Protein AF-A0A2N1UHJ5-F1 (afdb_monomer_lite)

Radius of gyration: 26.45 Å; chains: 1; bounding box: 52×46×104 Å

Foldseek 3Di:
DDDDDDDDDDDDDPPDPPPPPPQDQLPLQPPPSALDPSSVVQLVVQAQPFAAPRRQPRVRPRGNYPVSVVVSVVRNVPVCVLLVLQPCVNPVDLDVVSVVLLVQQEQDFPPDPSHDCSSVSVNPRTNYPVSVVSSCCNNVLEPPPVNLVVQLLVCLLVLNLVSNLVQADPVCSVVVSVVCVVCSVCSNVVSQQWADWAWDDDDPFKTWTWIATPVRPDTDIWMWGADPSRYIHTHDD

Secondary structure (DSSP, 8-state):
---PPPP--------------------SS-SSS--SHHHHHHHHHHTT-BSSS-TT-TT-SSB--HHHHHHHHHHHH-TTHHHHTT-SS-SS--SHHHHHHHHHHTT-BTTSTT--GGG-SS-SSB-SHHHHHHHHHHHHT---HHHHHHHHHHHHHHT-HHHHHTTB-TTTHHHHHHHHHHTGGGHHHHHHHEEEEEEEEE-SSEEEEEEEETTS--EEEEEEEE-TTS-EEEEE-

Sequence (237 aa):
MEHKIFPVVFVFLTITAISSAQYDYPDLAGDADIINFADFAVFAENWQKSGTGLAGDFDDSGKVDFNDLAYLSYYWLTAQWECRKIDLDYSGLIDFSDFVIFADCWLSSDGSPNYKTNCDFDDDDIVDIYDLKAFCNCWLKGTRPQGIWEQFKAALAAGDIDRAVSFFAVFVADDYRDIFNEHSDKLQSLAADMGQLTLEYRDRDIAVYELSNAAGNLFFPVVFTMDDESKWKIAVF

Structure (mmCIF, N/CA/C/O backbone):
data_AF-A0A2N1UHJ5-F1
#
_entry.id   AF-A0A2N1UHJ5-F1
#
loop_
_atom_site.group_PDB
_atom_site.id
_atom_site.type_symbol
_atom_site.label_atom_id
_atom_site.label_alt_id
_atom_site.label_comp_id
_atom_site.label_asym_id
_atom_site.label_entity_id
_atom_site.label_seq_id
_atom_site.pdbx_PDB_ins_code
_atom_site.Cartn_x
_atom_site.Cartn_y
_atom_site.Cartn_z
_atom_site.occupancy
_atom_site.B_iso_or_equiv
_atom_site.auth_seq_id
_atom_site.auth_comp_id
_atom_site.auth_asym_id
_atom_site.auth_atom_id
_atom_site.pdbx_PDB_model_num
ATOM 1 N N . MET A 1 1 ? -28.867 9.876 -78.064 1.00 45.12 1 MET A N 1
ATOM 2 C CA . MET A 1 1 ? -28.899 9.680 -76.601 1.00 45.12 1 MET A CA 1
ATOM 3 C C . MET A 1 1 ? -27.450 9.745 -76.144 1.00 45.12 1 MET A C 1
ATOM 5 O O . MET A 1 1 ? -26.703 8.816 -76.414 1.00 45.12 1 MET A O 1
ATOM 9 N N . GLU A 1 2 ? -27.009 10.900 -75.645 1.00 43.56 2 GLU A N 1
ATOM 10 C CA . GLU A 1 2 ? -25.612 11.127 -75.246 1.00 43.56 2 GLU A CA 1
ATOM 11 C C . GLU A 1 2 ? -25.385 10.622 -73.819 1.00 43.56 2 GLU A C 1
ATOM 13 O O . GLU A 1 2 ? -26.074 11.046 -72.891 1.00 43.56 2 GLU A O 1
ATOM 18 N N . HIS A 1 3 ? -24.417 9.723 -73.639 1.00 44.91 3 HIS A N 1
ATOM 19 C CA . HIS A 1 3 ? -24.012 9.231 -72.326 1.00 44.91 3 HIS A CA 1
ATOM 20 C C . HIS A 1 3 ? -22.874 10.096 -71.776 1.00 44.91 3 HIS A C 1
ATOM 22 O O . HIS A 1 3 ? -21.758 10.071 -72.290 1.00 44.91 3 HIS A O 1
ATOM 28 N N . LYS A 1 4 ? -23.159 10.857 -70.714 1.00 56.75 4 LYS A N 1
ATOM 29 C CA . LYS A 1 4 ? -22.139 11.539 -69.907 1.00 56.75 4 LYS A CA 1
ATOM 30 C C . LYS A 1 4 ? -21.546 10.548 -68.907 1.00 56.75 4 LYS A C 1
ATOM 32 O O . LYS A 1 4 ? -22.272 10.014 -68.073 1.00 56.75 4 LYS A O 1
ATOM 37 N N . ILE A 1 5 ? -20.239 10.321 -68.989 1.00 56.38 5 ILE A N 1
ATOM 38 C CA . ILE A 1 5 ? -19.479 9.536 -68.010 1.00 56.38 5 ILE A CA 1
ATOM 39 C C . ILE A 1 5 ? -18.915 10.510 -66.971 1.00 56.38 5 ILE A C 1
ATOM 41 O O . ILE A 1 5 ? -18.227 11.464 -67.329 1.00 56.38 5 ILE A O 1
ATOM 45 N N . PHE A 1 6 ? -19.217 10.274 -65.694 1.00 45.38 6 PHE A N 1
ATOM 46 C CA . PHE A 1 6 ? -18.622 10.993 -64.567 1.00 45.38 6 PHE A CA 1
ATOM 47 C C . PHE A 1 6 ? -17.451 10.178 -63.998 1.00 45.38 6 PHE A C 1
ATOM 49 O O . PHE A 1 6 ? -17.618 8.977 -63.775 1.00 45.38 6 PHE A O 1
ATOM 56 N N . PRO A 1 7 ? -16.279 10.784 -63.747 1.00 50.06 7 PRO A N 1
ATOM 57 C CA . PRO A 1 7 ? -15.171 10.082 -63.120 1.00 50.06 7 PRO A CA 1
ATOM 58 C C . PRO A 1 7 ? -15.454 9.889 -61.625 1.00 50.06 7 PRO A C 1
ATOM 60 O O . PRO A 1 7 ? -15.718 10.846 -60.899 1.00 50.06 7 PRO A O 1
ATOM 63 N N . VAL A 1 8 ? -15.387 8.639 -61.168 1.00 40.81 8 VAL A N 1
ATOM 64 C CA . VAL A 1 8 ? -15.421 8.286 -59.745 1.00 40.81 8 VAL A CA 1
ATOM 65 C C . VAL A 1 8 ? -13.987 8.335 -59.227 1.00 40.81 8 VAL A C 1
ATOM 67 O O . VAL A 1 8 ? -13.144 7.543 -59.645 1.00 40.81 8 VAL A O 1
ATOM 70 N N . VAL A 1 9 ? -13.701 9.290 -58.344 1.00 46.47 9 VAL A N 1
ATOM 71 C CA . VAL A 1 9 ? -12.404 9.416 -57.672 1.00 46.47 9 VAL A CA 1
ATOM 72 C C . VAL A 1 9 ? -12.457 8.597 -56.385 1.00 46.47 9 VAL A C 1
ATOM 74 O O . VAL A 1 9 ? -13.198 8.932 -55.464 1.00 46.47 9 VAL A O 1
ATOM 77 N N . PHE A 1 10 ? -11.684 7.513 -56.328 1.00 39.25 10 PHE A N 1
ATOM 78 C CA . PHE A 1 10 ? -11.487 6.731 -55.109 1.00 39.25 10 PHE A CA 1
ATOM 79 C C . PHE A 1 10 ? -10.407 7.395 -54.250 1.00 39.25 10 PHE A C 1
ATOM 81 O O . PHE A 1 10 ? -9.231 7.396 -54.608 1.00 39.25 10 PHE A O 1
ATOM 88 N N . VAL A 1 11 ? -10.814 7.967 -53.118 1.00 42.34 11 VAL A N 1
ATOM 89 C CA . VAL A 1 11 ? -9.900 8.461 -52.084 1.00 42.34 11 VAL A CA 1
ATOM 90 C C . VAL A 1 11 ? -9.580 7.291 -51.159 1.00 42.34 11 VAL A C 1
ATOM 92 O O . VAL A 1 11 ? -10.436 6.845 -50.398 1.00 42.34 11 VAL A O 1
ATOM 95 N N . PHE A 1 12 ? -8.359 6.766 -51.247 1.00 37.75 12 PHE A N 1
ATOM 96 C CA . PHE A 1 12 ? -7.855 5.783 -50.291 1.00 37.75 12 PHE A CA 1
ATOM 97 C C . PHE A 1 12 ? -7.453 6.511 -49.008 1.00 37.75 12 PHE A C 1
ATOM 99 O O . PHE A 1 12 ? -6.414 7.165 -48.956 1.00 37.75 12 PHE A O 1
ATOM 106 N N . LEU A 1 13 ? -8.299 6.418 -47.982 1.00 33.12 13 LEU A N 1
ATOM 107 C CA . LEU A 1 13 ? -7.949 6.832 -46.629 1.00 33.12 13 LEU A CA 1
ATOM 108 C C . LEU A 1 13 ? -7.093 5.715 -46.018 1.00 33.12 13 LEU A C 1
ATOM 110 O O . LEU A 1 13 ? -7.608 4.660 -45.649 1.00 33.12 13 LEU A O 1
ATOM 114 N N . THR A 1 14 ? -5.778 5.905 -45.957 1.00 44.19 14 THR A N 1
ATOM 115 C CA . THR A 1 14 ? -4.909 5.015 -45.184 1.00 44.19 14 THR A CA 1
ATOM 116 C C . THR A 1 14 ? -5.143 5.309 -43.708 1.00 44.19 14 THR A C 1
ATOM 118 O O . THR A 1 14 ? -4.729 6.354 -43.211 1.00 44.19 14 THR A O 1
ATOM 121 N N . ILE A 1 15 ? -5.845 4.412 -43.017 1.00 37.00 15 ILE A N 1
ATOM 122 C CA . ILE A 1 15 ? -5.919 4.429 -41.556 1.00 37.00 15 ILE A CA 1
ATOM 123 C C . ILE A 1 15 ? -4.555 3.951 -41.064 1.00 37.00 15 ILE A C 1
ATOM 125 O O . ILE A 1 15 ? -4.252 2.760 -41.122 1.00 37.00 15 ILE A O 1
ATOM 129 N N . THR A 1 16 ? -3.704 4.882 -40.643 1.00 48.59 16 THR A N 1
ATOM 130 C CA . THR A 1 16 ? -2.499 4.543 -39.890 1.00 48.59 16 THR A CA 1
ATOM 131 C C . THR A 1 16 ? -2.966 3.974 -38.557 1.00 48.59 16 THR A C 1
ATOM 133 O O . THR A 1 16 ? -3.683 4.646 -37.815 1.00 48.59 16 THR A O 1
ATOM 136 N N . ALA A 1 17 ? -2.617 2.721 -38.275 1.00 43.94 17 ALA A N 1
ATOM 137 C CA . ALA A 1 17 ? -2.793 2.169 -36.944 1.00 43.94 17 ALA A CA 1
ATOM 138 C C . ALA A 1 17 ? -1.973 3.037 -35.982 1.00 43.94 17 ALA A C 1
ATOM 140 O O . ALA A 1 17 ? -0.753 3.114 -36.108 1.00 43.94 17 ALA A O 1
ATOM 141 N N . ILE A 1 18 ? -2.651 3.732 -35.071 1.00 42.75 18 ILE A N 1
ATOM 142 C CA . ILE A 1 18 ? -1.999 4.327 -33.911 1.00 42.75 18 ILE A CA 1
ATOM 143 C C . ILE A 1 18 ? -1.631 3.125 -33.046 1.00 42.75 18 ILE A C 1
ATOM 145 O O . ILE A 1 18 ? -2.517 2.503 -32.457 1.00 42.75 18 ILE A O 1
ATOM 149 N N . SER A 1 19 ? -0.359 2.722 -33.054 1.00 44.31 19 SER A N 1
ATOM 150 C CA . SER A 1 19 ? 0.128 1.805 -32.030 1.00 44.31 19 SER A CA 1
ATOM 151 C C . SER A 1 19 ? -0.075 2.510 -30.699 1.00 44.31 19 SER A C 1
ATOM 153 O O . SER A 1 19 ? 0.357 3.651 -30.541 1.00 44.31 19 SER A O 1
ATOM 155 N N . SER A 1 20 ? -0.766 1.869 -29.760 1.00 40.22 20 SER A N 1
ATOM 156 C CA . SER A 1 20 ? -0.692 2.291 -28.368 1.00 40.22 20 SER A CA 1
ATOM 157 C C . SER A 1 20 ? 0.788 2.321 -28.009 1.00 40.22 20 SER A C 1
ATOM 159 O O . SER A 1 20 ? 1.423 1.267 -28.070 1.00 40.22 20 SER A O 1
ATOM 161 N N . ALA A 1 21 ? 1.337 3.506 -27.732 1.00 40.69 21 ALA A N 1
ATOM 162 C CA . ALA A 1 21 ? 2.665 3.620 -27.157 1.00 40.69 21 ALA A CA 1
ATOM 163 C C . ALA A 1 21 ? 2.640 2.762 -25.894 1.00 40.69 21 ALA A C 1
ATOM 165 O O . ALA A 1 21 ? 1.878 3.016 -24.956 1.00 40.69 21 ALA A O 1
ATOM 166 N N . GLN A 1 22 ? 3.346 1.641 -25.955 1.00 43.97 22 GLN A N 1
ATOM 167 C CA . GLN A 1 22 ? 3.638 0.857 -24.781 1.00 43.97 22 GLN A CA 1
ATOM 168 C C . GLN A 1 22 ? 4.461 1.809 -23.923 1.00 43.97 22 GLN A C 1
ATOM 170 O O . GLN A 1 22 ? 5.491 2.292 -24.379 1.00 43.97 22 GLN A O 1
ATOM 175 N N . TYR A 1 23 ? 3.921 2.212 -22.773 1.00 49.47 23 TYR A N 1
ATOM 176 C CA . TYR A 1 23 ? 4.649 3.055 -21.835 1.00 49.47 23 TYR A CA 1
ATOM 177 C C . TYR A 1 23 ? 5.840 2.236 -21.346 1.00 49.47 23 TYR A C 1
ATOM 179 O O . TYR A 1 23 ? 5.705 1.446 -20.409 1.00 49.47 23 TYR A O 1
ATOM 187 N N . ASP A 1 24 ? 6.956 2.357 -22.057 1.00 65.69 24 ASP A N 1
ATOM 188 C CA . ASP A 1 24 ? 8.185 1.666 -21.727 1.00 65.69 24 ASP A CA 1
ATOM 189 C C . ASP A 1 24 ? 8.678 2.212 -20.388 1.00 65.69 24 ASP A C 1
ATOM 191 O O . ASP A 1 24 ? 8.702 3.416 -20.117 1.00 65.69 24 ASP A O 1
ATOM 195 N N . TYR A 1 25 ? 8.968 1.272 -19.501 1.00 77.06 25 TYR A N 1
ATOM 196 C CA . TYR A 1 25 ? 9.489 1.528 -18.174 1.00 77.06 25 TYR A CA 1
ATOM 197 C C . TYR A 1 25 ? 10.780 2.362 -18.282 1.00 77.06 25 TYR A C 1
ATOM 199 O O . TYR A 1 25 ? 11.602 2.055 -19.146 1.00 77.06 25 TYR A O 1
ATOM 207 N N . PRO A 1 26 ? 10.993 3.416 -17.465 1.00 86.31 26 PRO A N 1
ATOM 208 C CA . PRO A 1 26 ? 12.094 4.356 -17.684 1.00 86.31 26 PRO A CA 1
ATOM 209 C C . PRO A 1 26 ? 13.470 3.836 -17.214 1.00 86.31 26 PRO A C 1
ATOM 211 O O . PRO A 1 26 ? 14.275 4.628 -16.726 1.00 86.31 26 PRO A O 1
ATOM 214 N N . ASP A 1 27 ? 13.729 2.530 -17.353 1.00 89.25 27 ASP A N 1
ATOM 215 C CA . ASP A 1 27 ? 15.044 1.898 -17.178 1.00 89.25 27 ASP A CA 1
ATOM 216 C C . ASP A 1 27 ? 15.886 2.194 -18.426 1.00 89.25 27 ASP A C 1
ATOM 218 O O . ASP A 1 27 ? 15.860 1.492 -19.439 1.00 89.25 27 ASP A O 1
ATOM 222 N N . LEU A 1 28 ? 16.564 3.336 -18.384 1.00 91.62 28 LEU A N 1
ATOM 223 C CA . LEU A 1 28 ? 17.385 3.837 -19.477 1.00 91.62 28 LEU A CA 1
ATOM 224 C C . LEU A 1 28 ? 18.784 3.211 -19.472 1.00 91.62 28 LEU A C 1
ATOM 226 O O . LEU A 1 28 ? 19.462 3.244 -20.504 1.00 91.62 28 LEU A O 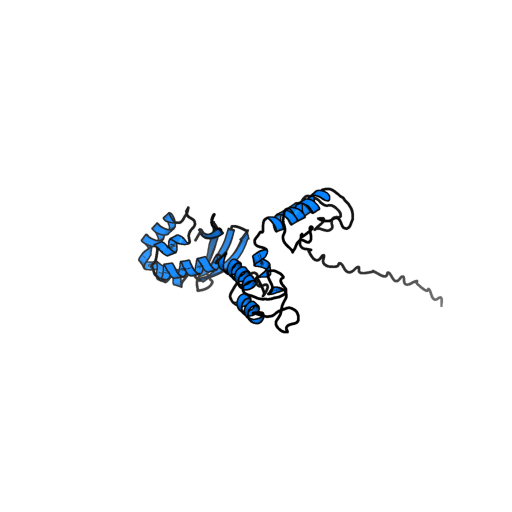1
ATOM 230 N N . ALA A 1 29 ? 19.238 2.695 -18.328 1.00 91.56 29 ALA A N 1
ATOM 231 C CA . ALA A 1 29 ? 20.537 2.048 -18.181 1.00 91.56 29 ALA A CA 1
ATOM 232 C C . ALA A 1 29 ? 20.508 0.559 -18.568 1.00 91.56 29 ALA A C 1
ATOM 234 O O . ALA A 1 29 ? 21.558 0.005 -18.915 1.00 91.56 29 ALA A O 1
ATOM 235 N N . GLY A 1 30 ? 19.326 -0.062 -18.567 1.00 86.00 30 GLY A N 1
ATOM 236 C CA . GLY A 1 30 ? 19.114 -1.482 -18.832 1.00 86.00 30 GLY A CA 1
ATOM 237 C C . GLY A 1 30 ? 19.694 -2.373 -17.736 1.00 86.00 30 GLY A C 1
ATOM 238 O O . GLY A 1 30 ? 20.181 -3.464 -18.043 1.00 86.00 30 GLY A O 1
ATOM 239 N N . ASP A 1 31 ? 19.736 -1.892 -16.490 1.00 76.06 31 ASP A N 1
ATOM 240 C CA . ASP A 1 31 ? 20.442 -2.525 -15.370 1.00 76.06 31 ASP A CA 1
ATOM 241 C C . ASP A 1 31 ? 19.527 -3.289 -14.398 1.00 76.06 31 ASP A C 1
ATOM 243 O O . ASP A 1 31 ? 19.837 -3.392 -13.211 1.00 76.06 31 ASP A O 1
ATOM 247 N N . ALA A 1 32 ? 18.500 -3.940 -14.961 1.00 65.38 32 ALA A N 1
ATOM 248 C CA . ALA A 1 32 ? 17.562 -4.875 -14.320 1.00 65.38 32 ALA A CA 1
ATOM 249 C C . ALA A 1 32 ? 16.253 -4.256 -13.798 1.00 65.38 32 ALA A C 1
ATOM 251 O O . ALA A 1 32 ? 15.794 -4.587 -12.706 1.00 65.38 32 ALA A O 1
ATOM 252 N N . ASP A 1 33 ? 15.611 -3.388 -14.585 1.00 68.56 33 ASP A N 1
ATOM 253 C CA . ASP A 1 33 ? 14.320 -2.773 -14.256 1.00 68.56 33 ASP A CA 1
ATOM 254 C C . ASP A 1 33 ? 14.331 -2.008 -12.915 1.00 68.56 33 ASP A C 1
ATOM 256 O O . ASP A 1 33 ? 13.319 -1.961 -12.204 1.00 68.56 33 ASP A O 1
ATOM 260 N N . ILE A 1 34 ? 15.456 -1.392 -12.540 1.00 74.06 34 ILE A N 1
ATOM 261 C CA . ILE A 1 34 ? 15.558 -0.573 -11.326 1.00 74.06 34 ILE A CA 1
ATOM 262 C C . ILE A 1 34 ? 15.848 0.866 -11.716 1.00 74.06 34 ILE A C 1
ATOM 264 O O . ILE A 1 34 ? 16.962 1.182 -12.108 1.00 74.06 34 ILE A O 1
ATOM 268 N N . ILE A 1 35 ? 14.900 1.771 -11.457 1.00 83.75 35 ILE A N 1
ATOM 269 C CA . ILE A 1 35 ? 15.137 3.203 -11.670 1.00 83.75 35 ILE A CA 1
ATOM 270 C C . ILE A 1 35 ? 16.079 3.753 -10.601 1.00 83.75 35 ILE A C 1
ATOM 272 O O . ILE A 1 35 ? 15.702 3.938 -9.438 1.00 83.75 35 ILE A O 1
ATOM 276 N N . ASN A 1 36 ? 17.308 4.040 -11.003 1.00 84.44 36 ASN A N 1
ATOM 277 C CA . ASN A 1 36 ? 18.388 4.482 -10.145 1.00 84.44 36 ASN A CA 1
ATOM 278 C C . ASN A 1 36 ? 19.233 5.584 -10.810 1.00 84.44 36 ASN A C 1
ATOM 280 O O . ASN A 1 36 ? 18.903 6.143 -11.854 1.00 84.44 36 ASN A O 1
ATOM 284 N N . PHE A 1 37 ? 20.346 5.956 -10.173 1.00 91.69 37 PHE A N 1
ATOM 285 C CA . PHE A 1 37 ? 21.189 7.055 -10.644 1.00 91.69 37 PHE A CA 1
ATOM 286 C C . PHE A 1 37 ? 21.828 6.837 -12.019 1.00 91.69 37 PHE A C 1
ATOM 288 O O . PHE A 1 37 ? 22.118 7.824 -12.698 1.00 91.69 37 PHE A O 1
ATOM 295 N N . ALA A 1 38 ? 22.001 5.591 -12.454 1.00 91.88 38 ALA A N 1
ATOM 296 C CA . ALA A 1 38 ? 22.411 5.266 -13.812 1.00 91.88 38 ALA A CA 1
ATOM 297 C C . ALA A 1 38 ? 21.368 5.741 -14.838 1.00 91.88 38 ALA A C 1
ATOM 299 O O . ALA A 1 38 ? 21.739 6.424 -15.794 1.00 91.88 38 ALA A O 1
ATOM 300 N N . ASP A 1 39 ? 20.074 5.518 -14.596 1.00 93.31 39 ASP A N 1
ATOM 301 C CA . ASP A 1 39 ? 18.999 5.977 -15.488 1.00 93.31 39 ASP A CA 1
ATOM 302 C C . ASP A 1 39 ? 18.945 7.490 -15.585 1.00 93.31 39 ASP A C 1
ATOM 304 O O . ASP A 1 39 ? 18.861 8.052 -16.677 1.00 93.31 39 ASP A O 1
ATOM 308 N N . PHE A 1 40 ? 19.062 8.183 -14.449 1.00 94.88 40 PHE A N 1
ATOM 309 C CA . PHE A 1 40 ? 19.110 9.644 -14.474 1.00 94.88 40 PHE A CA 1
ATOM 310 C C . PHE A 1 40 ? 20.354 10.169 -15.177 1.00 94.88 40 PHE A C 1
ATOM 312 O O . PHE A 1 40 ? 20.278 11.230 -15.789 1.00 94.88 40 PHE A O 1
ATOM 319 N N . ALA A 1 41 ? 21.483 9.461 -15.138 1.00 97.12 41 ALA A N 1
ATOM 320 C CA . ALA A 1 41 ? 22.645 9.853 -15.925 1.00 97.12 41 ALA A CA 1
ATOM 321 C C . ALA A 1 41 ? 22.340 9.777 -17.432 1.00 97.12 41 ALA A C 1
ATOM 323 O O . ALA A 1 41 ? 22.577 10.759 -18.138 1.00 97.12 41 ALA A O 1
ATOM 324 N N . VAL A 1 42 ? 21.731 8.683 -17.911 1.00 96.56 42 VAL A N 1
ATOM 325 C CA . VAL A 1 42 ? 21.313 8.541 -19.322 1.00 96.56 42 VAL A CA 1
ATOM 326 C C . VAL A 1 42 ? 20.256 9.586 -19.702 1.00 96.56 42 VAL A C 1
ATOM 328 O O . VAL A 1 42 ? 20.338 10.212 -20.764 1.00 96.56 42 VAL A O 1
ATOM 331 N N . PHE A 1 43 ? 19.294 9.842 -18.815 1.00 96.94 43 PHE A N 1
ATOM 332 C CA . PHE A 1 43 ? 18.304 10.905 -18.974 1.00 96.94 43 PHE A CA 1
ATOM 333 C C . PHE A 1 43 ? 18.967 12.285 -19.095 1.00 96.94 43 PHE A C 1
ATOM 335 O O . PHE A 1 43 ? 18.699 13.043 -20.028 1.00 96.94 43 PHE A O 1
ATOM 342 N N . ALA A 1 44 ? 19.879 12.612 -18.176 1.00 97.62 44 ALA A N 1
ATOM 343 C CA . ALA A 1 44 ? 20.575 13.894 -18.125 1.00 97.62 44 ALA A CA 1
ATOM 344 C C . ALA A 1 44 ? 21.454 14.124 -19.360 1.00 97.62 44 ALA A C 1
ATOM 346 O O . ALA A 1 44 ? 21.570 15.257 -19.830 1.00 97.62 44 ALA A O 1
ATOM 347 N N . GLU A 1 45 ? 22.027 13.063 -19.931 1.00 97.81 45 GLU A N 1
ATOM 348 C CA . GLU A 1 45 ? 22.738 13.140 -21.206 1.00 97.81 45 GLU A CA 1
ATOM 349 C C . GLU A 1 45 ? 21.826 13.557 -22.362 1.00 97.81 45 GLU A C 1
ATOM 351 O O . GLU A 1 45 ? 22.318 14.142 -23.329 1.00 97.81 45 GLU A O 1
ATOM 356 N N . ASN A 1 46 ? 20.520 13.290 -22.286 1.00 97.62 46 ASN A N 1
ATOM 357 C CA . ASN A 1 46 ? 19.535 13.645 -23.309 1.00 97.62 46 ASN A CA 1
ATOM 358 C C . ASN A 1 46 ? 18.719 14.901 -22.991 1.00 97.62 46 ASN A C 1
ATOM 360 O O . ASN A 1 46 ? 18.006 15.391 -23.867 1.00 97.62 46 ASN A O 1
ATOM 364 N N . TRP A 1 47 ? 18.890 15.478 -21.801 1.00 98.19 47 TRP A N 1
ATOM 365 C CA . TRP A 1 47 ? 18.151 16.646 -21.335 1.00 98.19 47 TRP A CA 1
ATOM 366 C C . TRP A 1 47 ? 18.141 17.804 -22.344 1.00 98.19 47 TRP A C 1
ATOM 368 O O . TRP A 1 47 ? 19.187 18.263 -22.813 1.00 98.19 47 TRP A O 1
ATOM 378 N N . GLN A 1 48 ? 16.940 18.293 -22.664 1.00 97.75 48 GLN A N 1
ATOM 379 C CA . GLN A 1 48 ? 16.661 19.358 -23.638 1.00 97.75 48 GLN A CA 1
ATOM 380 C C . GLN A 1 48 ? 17.140 19.107 -25.073 1.00 97.75 48 GLN A C 1
ATOM 382 O O . GLN A 1 48 ? 17.158 20.037 -25.888 1.00 97.75 48 GLN A O 1
ATOM 387 N N . LYS A 1 49 ? 17.502 17.873 -25.434 1.00 98.25 49 LYS A N 1
ATOM 388 C CA . LYS A 1 49 ? 17.673 17.514 -26.845 1.00 98.25 49 LYS A CA 1
ATOM 389 C C . LYS A 1 49 ? 16.309 17.440 -27.534 1.00 98.25 49 LYS A C 1
ATOM 391 O O . LYS A 1 49 ? 15.266 17.309 -26.900 1.00 98.25 49 LYS A O 1
ATOM 396 N N . SER A 1 50 ? 16.321 17.550 -28.858 1.00 97.88 50 SER A N 1
ATOM 397 C CA . SER A 1 50 ? 15.141 17.340 -29.700 1.00 97.88 50 SER A CA 1
ATOM 398 C C . SER A 1 50 ? 15.497 16.417 -30.859 1.00 97.88 50 SER A C 1
ATOM 400 O O . SER A 1 50 ? 16.600 16.505 -31.402 1.00 97.88 50 SER A O 1
ATOM 402 N N . GLY A 1 51 ? 14.578 15.538 -31.236 1.00 95.44 51 GLY A N 1
ATOM 403 C CA . GLY A 1 51 ? 14.800 14.494 -32.230 1.00 95.44 51 GLY A CA 1
ATOM 404 C C . GLY A 1 51 ? 13.895 13.294 -31.980 1.00 95.44 51 GLY A C 1
ATOM 405 O O . GLY A 1 51 ? 13.143 13.270 -31.021 1.00 95.44 51 GLY A O 1
ATOM 406 N N . THR A 1 52 ? 13.960 12.300 -32.858 1.00 94.50 52 THR A N 1
ATOM 407 C CA . THR A 1 52 ? 13.215 11.044 -32.701 1.00 94.50 52 THR A CA 1
ATOM 408 C C . THR A 1 52 ? 14.071 10.002 -31.989 1.00 94.50 52 THR A C 1
ATOM 410 O O . THR A 1 52 ? 15.249 9.874 -32.332 1.00 94.50 52 THR A O 1
ATOM 413 N N . GLY A 1 53 ? 13.478 9.218 -31.086 1.00 90.38 53 GLY A N 1
ATOM 414 C CA . GLY A 1 53 ? 14.163 8.109 -30.409 1.00 90.38 53 GLY A CA 1
ATOM 415 C C . GLY A 1 53 ? 15.236 8.567 -29.420 1.00 90.38 53 GLY A C 1
ATOM 416 O O . GLY A 1 53 ? 16.293 7.943 -29.327 1.00 90.38 53 GLY A O 1
ATOM 417 N N . LEU A 1 54 ? 15.011 9.695 -28.741 1.00 94.69 54 LEU A N 1
ATOM 418 C CA . LEU A 1 54 ? 15.874 10.132 -27.649 1.00 94.69 54 LEU A CA 1
ATOM 419 C C . LEU A 1 54 ? 15.613 9.253 -26.423 1.00 94.69 54 LEU A C 1
ATOM 421 O O . LEU A 1 54 ? 14.465 9.041 -26.046 1.00 94.69 54 LEU A O 1
ATOM 425 N N . ALA A 1 55 ? 16.675 8.770 -25.778 1.00 93.62 55 ALA A N 1
ATOM 426 C CA . ALA A 1 55 ? 16.529 8.103 -24.490 1.00 93.62 55 ALA A CA 1
ATOM 427 C C . ALA A 1 55 ? 16.005 9.121 -23.465 1.00 93.62 55 ALA A C 1
ATOM 429 O O . ALA A 1 55 ? 16.607 10.181 -23.287 1.00 93.62 55 ALA A O 1
ATOM 430 N N . GLY A 1 56 ? 14.878 8.808 -22.829 1.00 93.88 56 GLY A N 1
ATOM 431 C CA . GLY A 1 56 ? 14.202 9.704 -21.896 1.00 93.88 56 GLY A CA 1
ATOM 432 C C . GLY A 1 56 ? 13.131 10.611 -22.503 1.00 93.88 56 GLY A C 1
ATOM 433 O O . GLY A 1 56 ? 12.678 11.488 -21.789 1.00 93.88 56 GLY A O 1
ATOM 434 N N . ASP A 1 57 ? 12.744 10.447 -23.773 1.00 96.19 57 ASP A N 1
ATOM 435 C CA . ASP A 1 57 ? 11.530 11.059 -24.353 1.00 96.19 57 ASP A CA 1
ATOM 436 C C . ASP A 1 57 ? 10.374 10.064 -24.175 1.00 96.19 57 ASP A C 1
ATOM 438 O O . ASP A 1 57 ? 10.108 9.235 -25.043 1.00 96.19 57 ASP A O 1
ATOM 442 N N . PHE A 1 58 ? 9.784 10.048 -22.980 1.00 92.81 58 PHE A N 1
ATOM 443 C CA . PHE A 1 58 ? 8.808 9.037 -22.558 1.00 92.81 58 PHE A CA 1
ATOM 444 C C . PHE A 1 58 ? 7.396 9.320 -23.077 1.00 92.81 58 PHE A C 1
ATOM 446 O O . PHE A 1 58 ? 6.537 8.437 -23.022 1.00 92.81 58 PHE A O 1
ATOM 453 N N . ASP A 1 59 ? 7.132 10.546 -23.536 1.00 93.00 59 ASP A N 1
ATOM 454 C CA . ASP A 1 59 ? 5.844 10.953 -24.103 1.00 93.00 59 ASP A CA 1
ATOM 455 C C . ASP A 1 59 ? 5.850 11.086 -25.639 1.00 93.00 59 ASP A C 1
ATOM 457 O O . ASP A 1 59 ? 4.850 11.526 -26.220 1.00 93.00 59 ASP A O 1
ATOM 461 N N . ASP A 1 60 ? 6.935 10.648 -26.294 1.00 93.19 60 ASP A N 1
ATOM 462 C CA . ASP A 1 60 ? 7.159 10.703 -27.746 1.00 93.19 60 ASP A CA 1
ATOM 463 C C . ASP A 1 60 ? 6.950 12.117 -28.337 1.00 93.19 60 ASP A C 1
ATOM 465 O O . ASP A 1 60 ? 6.584 12.286 -29.511 1.00 93.19 60 ASP A O 1
ATOM 469 N N . SER A 1 61 ? 7.171 13.175 -27.547 1.00 95.31 61 SER A N 1
ATOM 470 C CA . SER A 1 61 ? 7.003 14.563 -27.999 1.00 95.31 61 SER A CA 1
ATOM 471 C C . SER A 1 61 ? 8.107 15.020 -28.959 1.00 95.31 61 SER A C 1
ATOM 473 O O . SER A 1 61 ? 7.997 16.078 -29.601 1.00 95.31 61 SER A O 1
ATOM 475 N N . GLY A 1 62 ? 9.168 14.224 -29.095 1.00 96.19 62 GLY A N 1
ATOM 476 C CA . GLY A 1 62 ? 10.367 14.536 -29.860 1.00 96.19 62 GLY A CA 1
ATOM 477 C C . GLY A 1 62 ? 11.342 15.421 -29.085 1.00 96.19 62 GLY A C 1
ATOM 478 O O . GLY A 1 62 ? 12.196 16.074 -29.707 1.00 96.19 62 GLY A O 1
ATOM 479 N N . LYS A 1 63 ? 11.183 15.528 -27.761 1.00 97.50 63 LYS A N 1
ATOM 480 C CA . LYS A 1 63 ? 12.000 16.339 -26.853 1.00 97.50 63 LYS A CA 1
ATOM 481 C C . LYS A 1 63 ? 12.094 15.657 -25.499 1.00 97.50 63 LYS A C 1
ATOM 483 O O . LYS A 1 63 ? 11.099 15.172 -25.008 1.00 97.50 63 LYS A O 1
ATOM 488 N N . VAL A 1 64 ? 13.266 15.735 -24.873 1.00 97.19 64 VAL A N 1
ATOM 489 C CA . VAL A 1 64 ? 13.420 15.364 -23.459 1.00 97.19 64 VAL A CA 1
ATOM 490 C C . VAL A 1 64 ? 13.289 16.623 -22.612 1.00 97.19 64 VAL A C 1
ATOM 492 O O . VAL A 1 64 ? 14.195 17.469 -22.608 1.00 97.19 64 VAL A O 1
ATOM 495 N N . ASP A 1 65 ? 12.161 16.785 -21.931 1.00 97.94 65 ASP A N 1
ATOM 496 C CA . ASP A 1 65 ? 11.833 17.972 -21.148 1.00 97.94 65 ASP A CA 1
ATOM 497 C C . ASP A 1 65 ? 11.233 17.666 -19.761 1.00 97.94 65 ASP A C 1
ATOM 499 O O . ASP A 1 65 ? 11.417 16.598 -19.176 1.00 97.94 65 ASP A O 1
ATOM 503 N N . PHE A 1 66 ? 10.611 18.672 -19.145 1.00 97.44 66 PHE A N 1
ATOM 504 C CA . PHE A 1 66 ? 10.086 18.558 -17.788 1.00 97.44 66 PHE A CA 1
ATOM 505 C C . PHE A 1 66 ? 8.993 17.499 -17.634 1.00 97.44 66 PHE A C 1
ATOM 507 O O . PHE A 1 66 ? 8.872 16.959 -16.533 1.00 97.44 66 PHE A O 1
ATOM 514 N N . ASN A 1 67 ? 8.223 17.197 -18.682 1.00 95.00 67 ASN A N 1
ATOM 515 C CA . ASN A 1 67 ? 7.233 16.123 -18.626 1.00 95.00 67 ASN A CA 1
ATOM 516 C C . ASN A 1 67 ? 7.923 14.771 -18.428 1.00 95.00 67 ASN A C 1
ATOM 518 O O . ASN A 1 67 ? 7.524 13.996 -17.557 1.00 95.00 67 ASN A O 1
ATOM 522 N N . ASP A 1 68 ? 9.024 14.541 -19.138 1.00 96.25 68 ASP A N 1
ATOM 523 C CA . ASP A 1 68 ? 9.792 13.308 -19.025 1.00 96.25 68 ASP A CA 1
ATOM 524 C C . ASP A 1 68 ? 10.523 13.190 -17.691 1.00 96.25 68 ASP A C 1
ATOM 526 O O . ASP A 1 68 ? 10.568 12.120 -17.086 1.00 96.25 68 ASP A O 1
ATOM 530 N N . LEU A 1 69 ? 11.056 14.303 -17.174 1.00 96.12 69 LEU A N 1
ATOM 531 C CA . LEU A 1 69 ? 11.673 14.312 -15.847 1.00 96.12 69 LEU A CA 1
ATOM 532 C C . LEU A 1 69 ? 10.640 14.012 -14.761 1.00 96.12 69 LEU A C 1
ATOM 534 O O . LEU A 1 69 ? 10.956 13.311 -13.800 1.00 96.12 69 LEU A O 1
ATOM 538 N N . ALA A 1 70 ? 9.421 14.544 -14.887 1.00 92.12 70 ALA A N 1
ATOM 539 C CA . ALA A 1 70 ? 8.333 14.232 -13.969 1.00 92.12 70 ALA A CA 1
ATOM 540 C C . ALA A 1 70 ? 7.975 12.742 -14.037 1.00 92.12 70 ALA A C 1
ATOM 542 O O . ALA A 1 70 ? 7.788 12.124 -12.989 1.00 92.12 70 ALA A O 1
ATOM 543 N N . TYR A 1 71 ? 7.963 12.161 -15.240 1.00 90.00 71 TYR A N 1
ATOM 544 C CA . TYR A 1 71 ? 7.773 10.728 -15.453 1.00 90.00 71 TYR A CA 1
ATOM 545 C C . TYR A 1 71 ? 8.882 9.913 -14.768 1.00 90.00 71 TYR A C 1
ATOM 547 O O . TYR A 1 71 ? 8.590 9.141 -13.858 1.00 90.00 71 TYR A O 1
ATOM 555 N N . LEU A 1 72 ? 10.159 10.154 -15.085 1.00 91.94 72 LEU A N 1
ATOM 556 C CA . LEU A 1 72 ? 11.300 9.481 -14.445 1.00 91.94 72 LEU A CA 1
ATOM 557 C C . LEU A 1 72 ? 11.267 9.621 -12.918 1.00 91.94 72 LEU A C 1
ATOM 559 O O . LEU A 1 72 ? 11.430 8.643 -12.193 1.00 91.94 72 LEU A O 1
ATOM 563 N N . SER A 1 73 ? 11.025 10.836 -12.420 1.00 90.50 73 SER A N 1
ATOM 564 C CA . SER A 1 73 ? 10.991 11.131 -10.984 1.00 90.50 73 SER A CA 1
ATOM 565 C C . SER A 1 73 ? 9.836 10.428 -10.284 1.00 90.50 73 SER A C 1
ATOM 567 O O . SER A 1 73 ? 9.991 10.009 -9.139 1.00 90.50 73 SER A O 1
ATOM 569 N N . TYR A 1 74 ? 8.683 10.289 -10.946 1.00 82.75 74 TYR A N 1
ATOM 570 C CA . TYR A 1 74 ? 7.578 9.493 -10.429 1.00 82.75 74 TYR A CA 1
ATOM 571 C C . TYR A 1 74 ? 8.058 8.066 -10.176 1.00 82.75 74 TYR A C 1
ATOM 573 O O . TYR A 1 74 ? 8.010 7.629 -9.028 1.00 82.75 74 TYR A O 1
ATOM 581 N N . TYR A 1 75 ? 8.630 7.409 -11.190 1.00 80.94 75 TYR A N 1
ATOM 582 C CA . TYR A 1 75 ? 9.105 6.028 -11.083 1.00 80.94 75 TYR A CA 1
ATOM 583 C C . TYR A 1 75 ? 10.233 5.854 -10.065 1.00 80.94 75 TYR A C 1
ATOM 585 O O . TYR A 1 75 ? 10.131 4.988 -9.195 1.00 80.94 75 TYR A O 1
ATOM 593 N N . TRP A 1 76 ? 11.233 6.735 -10.096 1.00 84.38 76 TRP A N 1
ATOM 594 C CA . TRP A 1 76 ? 12.344 6.771 -9.143 1.00 84.38 76 TRP A CA 1
ATOM 595 C C . TRP A 1 76 ? 11.861 6.882 -7.696 1.00 84.38 76 TRP A C 1
ATOM 597 O O . TRP A 1 76 ? 12.310 6.165 -6.804 1.00 84.38 76 TRP A O 1
ATOM 607 N N . LEU A 1 77 ? 10.951 7.821 -7.426 1.00 73.62 77 LEU A N 1
ATOM 608 C CA . LEU A 1 77 ? 10.487 8.098 -6.067 1.00 73.62 77 LEU A CA 1
ATOM 609 C C . LEU A 1 77 ? 9.417 7.105 -5.602 1.00 73.62 77 LEU A C 1
ATOM 611 O O . LEU A 1 77 ? 9.154 7.007 -4.404 1.00 73.62 77 LEU A O 1
ATOM 615 N N . THR A 1 78 ? 8.794 6.361 -6.515 1.00 63.53 78 THR A N 1
AT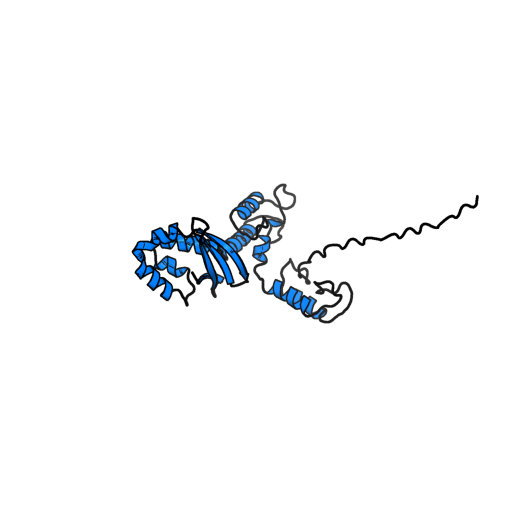OM 616 C CA . THR A 1 78 ? 7.912 5.237 -6.190 1.00 63.53 78 THR A CA 1
ATOM 617 C C . THR A 1 78 ? 8.700 3.944 -6.006 1.00 63.53 78 THR A C 1
ATOM 619 O O . THR A 1 78 ? 8.340 2.931 -6.594 1.00 63.53 78 THR A O 1
ATOM 622 N N . ALA A 1 79 ? 9.712 3.938 -5.128 1.00 52.94 79 ALA A N 1
ATOM 623 C CA . ALA A 1 79 ? 10.520 2.779 -4.695 1.00 52.94 79 ALA A CA 1
ATOM 624 C C . ALA A 1 79 ? 9.724 1.544 -4.174 1.00 52.94 79 ALA A C 1
ATOM 626 O O . ALA A 1 79 ? 10.273 0.637 -3.560 1.00 52.94 79 ALA A O 1
ATOM 627 N N . GLN A 1 80 ? 8.412 1.498 -4.407 1.00 57.09 80 GLN A N 1
ATOM 628 C CA . GLN A 1 80 ? 7.516 0.357 -4.272 1.00 57.09 80 GLN A CA 1
ATOM 629 C C . GLN A 1 80 ? 7.527 -0.584 -5.493 1.00 57.09 80 GLN A C 1
ATOM 631 O O . GLN A 1 80 ? 6.762 -1.546 -5.500 1.00 57.09 80 GLN A O 1
ATOM 636 N N . TRP A 1 81 ? 8.355 -0.342 -6.517 1.00 59.16 81 TRP A N 1
ATOM 637 C CA . TRP A 1 81 ? 8.394 -1.193 -7.715 1.00 59.16 81 TRP A CA 1
ATOM 638 C C . TRP A 1 81 ? 8.785 -2.644 -7.446 1.00 59.16 81 TRP A C 1
ATOM 640 O O . TRP A 1 81 ? 8.177 -3.530 -8.044 1.00 59.16 81 TRP A O 1
ATOM 650 N N . GLU A 1 82 ? 9.677 -2.892 -6.480 1.00 67.12 82 GLU A N 1
ATOM 651 C CA . GLU A 1 82 ? 9.989 -4.254 -6.013 1.00 67.12 82 GLU A CA 1
ATOM 652 C C . GLU A 1 82 ? 8.707 -5.023 -5.661 1.00 67.12 82 GLU A C 1
ATOM 654 O O . GLU A 1 82 ? 8.566 -6.197 -5.972 1.00 67.12 82 GLU A O 1
ATOM 659 N N . CYS A 1 83 ? 7.718 -4.332 -5.089 1.00 76.50 83 CYS A N 1
ATOM 660 C CA . CYS A 1 83 ? 6.451 -4.929 -4.694 1.00 76.50 83 CYS A CA 1
ATOM 661 C C . CYS A 1 83 ? 5.417 -4.981 -5.818 1.00 76.50 83 CYS A C 1
ATOM 663 O O . CYS A 1 83 ? 4.465 -5.746 -5.727 1.00 76.50 83 CYS A O 1
ATOM 665 N N . ARG A 1 84 ? 5.592 -4.215 -6.899 1.00 77.44 84 ARG A N 1
ATOM 666 C CA . ARG A 1 84 ? 4.686 -4.279 -8.050 1.00 77.44 84 ARG A CA 1
ATOM 667 C C . ARG A 1 84 ? 4.870 -5.567 -8.849 1.00 77.44 84 ARG A C 1
ATOM 669 O O . ARG A 1 84 ? 3.873 -6.114 -9.299 1.00 77.44 84 ARG A O 1
ATOM 676 N N . LYS A 1 85 ? 6.107 -6.065 -8.989 1.00 84.69 85 LYS A N 1
ATOM 677 C CA . LYS A 1 85 ? 6.380 -7.372 -9.625 1.00 84.69 85 LYS A CA 1
ATOM 678 C C . LYS A 1 85 ? 5.705 -8.535 -8.868 1.00 84.69 85 LYS A C 1
ATOM 680 O O . LYS A 1 85 ? 5.405 -9.559 -9.463 1.00 84.69 85 LYS A O 1
ATOM 685 N N . ILE A 1 86 ? 5.421 -8.334 -7.579 1.00 90.94 86 ILE A N 1
ATOM 686 C CA . ILE A 1 86 ? 4.859 -9.320 -6.647 1.00 90.94 86 ILE A CA 1
ATOM 687 C C . ILE A 1 86 ? 3.313 -9.381 -6.659 1.00 90.94 86 ILE A C 1
ATOM 689 O O . ILE A 1 86 ? 2.743 -10.335 -6.135 1.00 90.94 86 ILE A O 1
ATOM 693 N N . ASP A 1 87 ? 2.631 -8.404 -7.265 1.00 89.19 87 ASP A N 1
ATOM 694 C CA . ASP A 1 87 ? 1.187 -8.464 -7.561 1.00 89.19 87 ASP A CA 1
ATOM 695 C C . ASP A 1 87 ? 0.973 -9.367 -8.789 1.00 89.19 87 ASP A C 1
ATOM 697 O O . ASP A 1 87 ? 0.963 -8.920 -9.940 1.00 89.19 87 ASP A O 1
ATOM 701 N N . LEU A 1 88 ? 0.924 -10.674 -8.532 1.00 93.31 88 LEU A N 1
ATOM 702 C CA . LEU A 1 88 ? 0.944 -11.739 -9.532 1.00 93.31 88 LEU A CA 1
ATOM 703 C C . LEU A 1 88 ? -0.402 -11.910 -10.237 1.00 93.31 88 LEU A C 1
ATOM 705 O O . LEU A 1 88 ? -0.437 -12.470 -11.338 1.00 93.31 88 LEU A O 1
ATOM 709 N N . ASP A 1 89 ? -1.499 -11.463 -9.620 1.00 91.56 89 ASP A N 1
ATOM 710 C CA . ASP A 1 89 ? -2.833 -11.464 -10.229 1.00 91.56 89 ASP A CA 1
ATOM 711 C C . ASP A 1 89 ? -3.266 -10.103 -10.805 1.00 91.56 89 ASP A C 1
ATOM 713 O O . ASP A 1 89 ? -4.326 -10.013 -11.437 1.00 91.56 89 ASP A O 1
ATOM 717 N N . TYR A 1 90 ? -2.419 -9.078 -10.669 1.00 82.44 90 TYR A N 1
ATOM 718 C CA . TYR A 1 90 ? -2.641 -7.703 -11.125 1.00 82.44 90 TYR A CA 1
ATOM 719 C C . TYR A 1 90 ? -3.888 -7.045 -10.522 1.00 82.44 90 TYR A C 1
ATOM 721 O O . TYR A 1 90 ? -4.490 -6.150 -11.131 1.00 82.44 90 TYR A O 1
ATOM 729 N N . SER A 1 91 ? -4.307 -7.471 -9.332 1.00 76.81 91 SER A N 1
ATOM 730 C CA . SER A 1 91 ? -5.442 -6.882 -8.616 1.00 76.81 91 SER A CA 1
ATOM 731 C C . SER A 1 91 ? -5.128 -5.500 -8.035 1.00 76.81 91 SER A C 1
ATOM 733 O O . SER A 1 91 ? -6.021 -4.811 -7.528 1.00 76.81 91 SER A O 1
ATOM 735 N N . GLY A 1 92 ? -3.863 -5.073 -8.080 1.00 69.00 92 GLY A N 1
ATOM 736 C CA . GLY A 1 92 ? -3.344 -3.964 -7.287 1.00 69.00 92 GLY A CA 1
ATOM 737 C C . GLY A 1 92 ? -3.119 -4.368 -5.830 1.00 69.00 92 GLY A C 1
ATOM 738 O O . GLY A 1 92 ? -2.759 -3.507 -5.003 1.00 69.00 92 GLY A O 1
ATOM 739 N N . LEU A 1 93 ? -3.374 -5.644 -5.493 1.00 73.25 93 LEU A N 1
ATOM 740 C CA . LEU A 1 93 ? -3.225 -6.223 -4.173 1.00 73.25 93 LEU A CA 1
ATOM 741 C C . LEU A 1 93 ? -1.978 -7.129 -4.083 1.00 73.25 93 LEU A C 1
ATOM 743 O O . LEU A 1 93 ? -1.519 -7.633 -5.082 1.00 73.25 93 LEU A O 1
ATOM 747 N N . ILE A 1 94 ? -1.335 -7.212 -2.907 1.00 83.31 94 ILE A N 1
ATOM 748 C CA . ILE A 1 94 ? -0.360 -8.274 -2.621 1.00 83.31 94 ILE A CA 1
ATOM 749 C C . ILE A 1 94 ? -0.955 -8.998 -1.428 1.00 83.31 94 ILE A C 1
ATOM 751 O O . ILE A 1 94 ? -0.917 -8.483 -0.304 1.00 83.31 94 ILE A O 1
ATOM 755 N N . ASP A 1 95 ? -1.636 -10.098 -1.688 1.00 84.00 95 ASP A N 1
ATOM 756 C CA . ASP A 1 95 ? -2.370 -10.853 -0.692 1.00 84.00 95 ASP A CA 1
ATOM 757 C C . ASP A 1 95 ? -2.253 -12.368 -0.906 1.00 84.00 95 ASP A C 1
ATOM 759 O O . ASP A 1 95 ? -1.291 -12.887 -1.474 1.00 84.00 95 ASP A O 1
ATOM 763 N N . PHE A 1 96 ? -3.193 -13.115 -0.330 1.00 90.44 96 PHE A N 1
ATOM 764 C CA . PHE A 1 96 ? -3.161 -14.566 -0.399 1.00 90.44 96 PHE A CA 1
ATOM 765 C C . PHE A 1 96 ? -3.380 -15.091 -1.825 1.00 90.44 96 PHE A C 1
ATOM 767 O O . PHE A 1 96 ? -2.914 -16.183 -2.138 1.00 90.44 96 PHE A O 1
ATOM 774 N N . SER A 1 97 ? -4.058 -14.334 -2.686 1.00 92.69 97 SER A N 1
ATOM 775 C CA . SER A 1 97 ? -4.280 -14.687 -4.091 1.00 92.69 97 SER A CA 1
ATOM 776 C C . SER A 1 97 ? -2.954 -14.725 -4.847 1.00 92.69 97 SER A C 1
ATOM 778 O O . SER A 1 97 ? -2.652 -15.727 -5.498 1.00 92.69 97 SER A O 1
ATOM 780 N N . ASP A 1 98 ? -2.101 -13.719 -4.641 1.00 93.75 98 ASP A N 1
ATOM 781 C CA . ASP A 1 98 ? -0.737 -13.696 -5.173 1.00 93.75 98 ASP A CA 1
ATOM 782 C C . ASP A 1 98 ? 0.085 -14.858 -4.629 1.00 93.75 98 ASP A C 1
ATOM 784 O O . ASP A 1 98 ? 0.764 -15.555 -5.377 1.00 93.75 98 ASP A O 1
ATOM 788 N N . PHE A 1 99 ? -0.040 -15.157 -3.334 1.00 95.75 99 PHE A N 1
ATOM 789 C CA . PHE A 1 99 ? 0.689 -16.275 -2.740 1.00 95.75 99 PHE A CA 1
ATOM 790 C C . PHE A 1 99 ? 0.298 -17.623 -3.345 1.00 95.75 99 PHE A C 1
ATOM 792 O O . PHE A 1 99 ? 1.148 -18.496 -3.493 1.00 95.75 99 PHE A O 1
ATOM 799 N N . VAL A 1 100 ? -0.974 -17.816 -3.704 1.00 97.38 100 VAL A N 1
ATOM 800 C CA . VAL A 1 100 ? -1.420 -19.038 -4.387 1.00 97.38 100 VAL A CA 1
ATOM 801 C C . VAL A 1 100 ? -0.753 -19.166 -5.757 1.00 97.38 100 VAL A C 1
ATOM 803 O O . VAL A 1 100 ? -0.336 -20.267 -6.116 1.00 97.38 100 VAL A O 1
ATOM 806 N N . ILE A 1 101 ? -0.608 -18.064 -6.500 1.00 97.19 101 ILE A N 1
ATOM 807 C CA . ILE A 1 101 ? 0.103 -18.059 -7.787 1.00 97.19 101 ILE A CA 1
ATOM 808 C C . ILE A 1 101 ? 1.595 -18.327 -7.577 1.00 97.19 101 ILE A C 1
ATOM 810 O O . ILE A 1 101 ? 2.158 -19.171 -8.271 1.00 97.19 101 ILE A O 1
ATOM 814 N N . PHE A 1 102 ? 2.214 -17.676 -6.591 1.00 97.38 102 PHE A N 1
ATOM 815 C CA . PHE A 1 102 ? 3.610 -17.904 -6.221 1.00 97.38 102 PHE A CA 1
ATOM 816 C C . PHE A 1 102 ? 3.864 -19.371 -5.836 1.00 97.38 102 PHE A C 1
ATOM 818 O O . PHE A 1 102 ? 4.817 -19.994 -6.295 1.00 97.38 102 PHE A O 1
ATOM 825 N N . ALA A 1 103 ? 2.976 -19.965 -5.035 1.00 97.94 103 ALA A N 1
ATOM 826 C CA . ALA A 1 103 ? 3.086 -21.352 -4.592 1.00 97.94 103 ALA A CA 1
ATOM 827 C C . ALA A 1 103 ? 2.980 -22.365 -5.747 1.00 97.94 103 ALA A C 1
ATOM 829 O O . ALA A 1 103 ? 3.571 -23.440 -5.661 1.00 97.94 103 ALA A O 1
ATOM 830 N N . ASP A 1 104 ? 2.263 -22.031 -6.824 1.00 98.00 104 ASP A N 1
ATOM 831 C CA . ASP A 1 104 ? 2.197 -22.835 -8.054 1.00 98.00 104 ASP A CA 1
ATOM 832 C C . ASP A 1 104 ? 3.547 -22.857 -8.798 1.00 98.00 104 ASP A C 1
ATOM 834 O O . ASP A 1 104 ? 3.899 -23.863 -9.416 1.00 98.00 104 ASP A O 1
ATOM 838 N N . CYS A 1 105 ? 4.327 -21.778 -8.672 1.00 97.81 105 CYS A N 1
ATOM 839 C CA . CYS A 1 105 ? 5.672 -21.628 -9.230 1.00 97.81 105 CYS A CA 1
ATOM 840 C C . CYS A 1 105 ? 6.795 -22.182 -8.332 1.00 97.81 105 CYS A C 1
ATOM 842 O O . CYS A 1 105 ? 7.939 -22.272 -8.772 1.00 97.81 105 CYS A O 1
ATOM 844 N N . TRP A 1 106 ? 6.509 -22.527 -7.075 1.00 98.25 106 TRP A N 1
ATOM 845 C CA . TRP A 1 106 ? 7.527 -22.818 -6.060 1.00 98.25 106 TRP A CA 1
ATOM 846 C C . TRP A 1 106 ? 8.494 -23.947 -6.458 1.00 98.25 106 TRP A C 1
ATOM 848 O O . TRP A 1 106 ? 8.059 -25.052 -6.794 1.00 98.25 106 TRP A O 1
ATOM 858 N N . LEU A 1 107 ? 9.806 -23.696 -6.343 1.00 98.06 107 LEU A N 1
ATOM 859 C CA . LEU A 1 107 ? 10.901 -24.617 -6.699 1.00 98.06 107 LEU A CA 1
ATOM 860 C C . LEU A 1 107 ? 10.910 -25.051 -8.171 1.00 98.06 107 LEU A C 1
ATOM 862 O O . LEU A 1 107 ? 11.390 -26.140 -8.500 1.00 98.06 107 LEU A O 1
ATOM 866 N N . SER A 1 108 ? 10.364 -24.223 -9.058 1.00 98.38 108 SER A N 1
ATOM 867 C CA . SER A 1 108 ? 10.510 -24.394 -10.502 1.00 98.38 108 SER A CA 1
ATOM 868 C C . SER A 1 108 ? 11.716 -23.608 -11.020 1.00 98.38 108 SER A C 1
ATOM 870 O O . SER A 1 108 ? 12.171 -22.671 -10.378 1.00 98.38 108 SER A O 1
ATOM 872 N N . SER A 1 109 ? 12.245 -24.003 -12.174 1.00 98.19 109 SER A N 1
ATOM 873 C CA . SER A 1 109 ? 13.330 -23.298 -12.871 1.00 98.19 109 SER A CA 1
ATOM 874 C C . SER A 1 109 ? 12.978 -23.114 -14.342 1.00 98.19 109 SER A C 1
ATOM 876 O O . SER A 1 109 ? 12.102 -23.842 -14.834 1.00 98.19 109 SER A O 1
ATOM 878 N N . ASP A 1 110 ? 13.692 -22.245 -15.061 1.00 97.75 110 ASP A N 1
ATOM 879 C CA . ASP A 1 110 ? 13.463 -22.025 -16.495 1.00 97.75 110 ASP A CA 1
ATOM 880 C C . ASP A 1 110 ? 13.353 -23.350 -17.282 1.00 97.75 110 ASP A C 1
ATOM 882 O O . ASP A 1 110 ? 14.046 -24.347 -17.033 1.00 97.75 110 ASP A O 1
ATOM 886 N N . GLY A 1 111 ? 12.379 -23.389 -18.191 1.00 96.62 111 GLY A N 1
ATOM 887 C CA . GLY A 1 111 ? 11.972 -24.576 -18.946 1.00 96.62 111 GLY A CA 1
ATOM 888 C C . GLY A 1 111 ? 11.041 -25.554 -18.211 1.00 96.62 111 GLY A C 1
ATOM 889 O O . GLY A 1 111 ? 10.519 -26.479 -18.844 1.00 96.62 111 GLY A O 1
ATOM 890 N N . SER A 1 112 ? 10.786 -25.379 -16.910 1.00 97.38 112 SER A N 1
ATOM 891 C CA . SER A 1 112 ? 9.820 -26.206 -16.169 1.00 97.38 112 SER A CA 1
ATOM 892 C C . SER A 1 112 ? 8.370 -25.824 -16.505 1.00 97.38 112 SER A C 1
ATOM 894 O O . SER A 1 112 ? 8.080 -24.642 -16.664 1.00 97.38 112 SER A O 1
ATOM 896 N N . PRO A 1 113 ? 7.406 -26.773 -16.530 1.00 97.06 113 PRO A N 1
ATOM 897 C CA . PRO A 1 113 ? 6.002 -26.466 -16.846 1.00 97.06 113 PRO A CA 1
ATOM 898 C C . PRO A 1 113 ? 5.336 -25.442 -15.917 1.00 97.06 113 PRO A C 1
ATOM 900 O O . PRO A 1 113 ? 4.374 -24.795 -16.319 1.00 97.06 113 PRO A O 1
ATOM 903 N N . ASN A 1 114 ? 5.836 -25.334 -14.685 1.00 96.19 114 ASN A N 1
ATOM 904 C CA . ASN A 1 114 ? 5.299 -24.456 -13.650 1.00 96.19 114 ASN A CA 1
ATOM 905 C C . ASN A 1 114 ? 6.125 -23.176 -13.458 1.00 96.19 114 ASN A C 1
ATOM 907 O O . ASN A 1 114 ? 5.738 -22.336 -12.651 1.00 96.19 114 ASN A O 1
ATOM 911 N N . TYR A 1 115 ? 7.240 -23.022 -14.181 1.00 97.62 115 TYR A N 1
ATOM 912 C CA . TYR A 1 115 ? 8.026 -21.797 -14.120 1.00 97.62 115 TYR A CA 1
ATOM 913 C C . TYR A 1 115 ? 7.273 -20.667 -14.808 1.00 97.62 115 TYR A C 1
ATOM 915 O O . TYR A 1 115 ? 6.757 -20.817 -15.920 1.00 97.62 115 TYR A O 1
ATOM 923 N N . LYS A 1 116 ? 7.200 -19.532 -14.120 1.00 96.56 116 LYS A N 1
ATOM 924 C CA . LYS A 1 116 ? 6.668 -18.286 -14.652 1.00 96.56 116 LYS A CA 1
ATOM 925 C C . LYS A 1 116 ? 7.671 -17.201 -14.299 1.00 96.56 116 LYS A C 1
ATOM 927 O O . LYS A 1 116 ? 7.978 -17.035 -13.126 1.00 96.56 116 LYS A O 1
ATOM 932 N N . THR A 1 117 ? 8.124 -16.448 -15.295 1.00 94.75 117 THR A N 1
ATOM 933 C CA . THR A 1 117 ? 9.106 -15.367 -15.111 1.00 94.75 117 THR A CA 1
ATOM 934 C C . T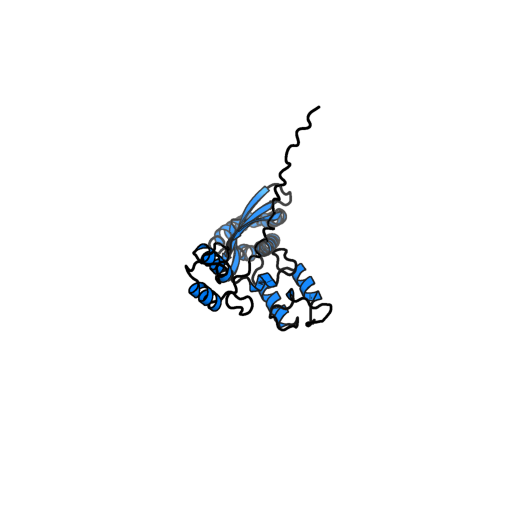HR A 1 117 ? 8.644 -14.325 -14.093 1.00 94.75 117 THR A C 1
ATOM 936 O O . THR A 1 117 ? 9.454 -13.726 -13.416 1.00 94.75 117 THR A O 1
ATOM 939 N N . ASN A 1 118 ? 7.334 -14.123 -13.920 1.00 93.81 118 ASN A N 1
ATOM 940 C CA . ASN A 1 118 ? 6.832 -13.195 -12.908 1.00 93.81 118 ASN A CA 1
ATOM 941 C C . ASN A 1 118 ? 6.890 -13.737 -11.469 1.00 93.81 118 ASN A C 1
ATOM 943 O O . ASN A 1 118 ? 6.616 -12.970 -10.562 1.00 93.81 118 ASN A O 1
ATOM 947 N N . CYS A 1 119 ? 7.198 -15.018 -11.251 1.00 96.56 119 CYS A N 1
ATOM 948 C CA . CYS A 1 119 ? 7.406 -15.608 -9.923 1.00 96.56 119 CYS A CA 1
ATOM 949 C C . CYS A 1 119 ? 8.884 -15.600 -9.483 1.00 96.56 119 CYS A C 1
ATOM 951 O O . CYS A 1 119 ? 9.153 -15.913 -8.326 1.00 96.56 119 CYS A O 1
ATOM 953 N N . ASP A 1 120 ? 9.794 -15.299 -10.410 1.00 96.62 120 ASP A N 1
ATOM 954 C CA . ASP A 1 120 ? 11.245 -15.195 -10.244 1.00 96.62 120 ASP A CA 1
ATOM 955 C C . ASP A 1 120 ? 11.571 -13.702 -10.098 1.00 96.62 120 ASP A C 1
ATOM 957 O O . ASP A 1 120 ? 11.541 -12.935 -11.056 1.00 96.62 120 ASP A O 1
ATOM 961 N N . PHE A 1 121 ? 11.670 -13.246 -8.855 1.00 92.56 121 PHE A N 1
ATOM 962 C CA . PHE A 1 121 ? 11.747 -11.837 -8.485 1.00 92.56 121 PHE A CA 1
ATOM 963 C C . PHE A 1 121 ? 13.178 -11.300 -8.447 1.00 92.56 121 PHE A C 1
ATOM 965 O O . PHE A 1 121 ? 13.334 -10.075 -8.407 1.00 92.56 121 PHE A O 1
ATOM 972 N N . ASP A 1 122 ? 14.193 -12.166 -8.397 1.00 92.38 122 ASP A N 1
ATOM 973 C CA . ASP A 1 122 ? 15.604 -11.778 -8.500 1.00 92.38 122 ASP A CA 1
ATOM 974 C C . ASP A 1 122 ? 16.284 -12.196 -9.816 1.00 92.38 122 ASP A C 1
ATOM 976 O O . ASP A 1 122 ? 17.477 -11.921 -9.989 1.00 92.38 122 ASP A O 1
ATOM 980 N N . ASP A 1 123 ? 15.494 -12.710 -10.766 1.00 93.81 123 ASP A N 1
ATOM 981 C CA . ASP A 1 123 ? 15.861 -13.010 -12.152 1.00 93.81 123 ASP A CA 1
ATOM 982 C C . ASP A 1 123 ? 17.034 -14.016 -12.245 1.00 93.81 123 ASP A C 1
ATOM 984 O O . ASP A 1 123 ? 17.936 -13.868 -13.080 1.00 93.81 123 ASP A O 1
ATOM 988 N N . ASP A 1 124 ? 17.054 -15.033 -11.369 1.00 96.44 124 ASP A N 1
ATOM 989 C CA . ASP A 1 124 ? 18.112 -16.059 -11.300 1.00 96.44 124 ASP A CA 1
ATOM 990 C C . ASP A 1 124 ? 17.773 -17.383 -12.024 1.00 96.44 124 ASP A C 1
ATOM 992 O O . ASP A 1 124 ? 18.549 -18.349 -11.989 1.00 96.44 124 ASP A O 1
ATOM 996 N N . ASP A 1 125 ? 16.654 -17.384 -12.758 1.00 97.69 125 ASP A N 1
ATOM 997 C CA . ASP A 1 125 ? 16.046 -18.503 -13.483 1.00 97.69 125 ASP A CA 1
ATOM 998 C C . ASP A 1 125 ? 15.497 -19.622 -12.566 1.00 97.69 125 ASP A C 1
ATOM 1000 O O . ASP A 1 125 ? 15.189 -20.728 -13.046 1.00 97.69 125 ASP A O 1
ATOM 1004 N N . ILE A 1 126 ? 15.359 -19.383 -11.253 1.00 97.75 126 ILE A N 1
ATOM 1005 C CA . ILE A 1 126 ? 14.853 -20.339 -10.259 1.00 97.75 126 ILE A CA 1
ATOM 1006 C C . ILE A 1 126 ? 13.902 -19.640 -9.279 1.00 97.75 126 ILE A C 1
ATOM 1008 O O . ILE A 1 126 ? 14.248 -18.679 -8.628 1.00 97.75 126 ILE A O 1
ATOM 1012 N N . VAL A 1 127 ? 12.708 -20.204 -9.072 1.00 97.94 127 VAL A N 1
ATOM 1013 C CA . VAL A 1 127 ? 11.789 -19.722 -8.027 1.00 97.94 127 VAL A CA 1
ATOM 1014 C C . VAL A 1 127 ? 12.099 -20.415 -6.700 1.00 97.94 127 VAL A C 1
ATOM 1016 O O . VAL A 1 127 ? 11.698 -21.567 -6.480 1.00 97.94 127 VAL A O 1
ATOM 1019 N N . ASP A 1 128 ? 12.787 -19.732 -5.792 1.00 98.19 128 ASP A N 1
ATOM 1020 C CA . ASP A 1 128 ? 13.276 -20.268 -4.528 1.00 98.19 128 ASP A CA 1
ATOM 1021 C C . ASP A 1 128 ? 13.060 -19.350 -3.298 1.00 98.19 128 ASP A C 1
ATOM 1023 O O . ASP A 1 128 ? 12.161 -18.510 -3.212 1.00 98.19 128 ASP A O 1
ATOM 1027 N N . ILE A 1 129 ? 13.824 -19.603 -2.232 1.00 97.81 129 ILE A N 1
ATOM 1028 C CA . ILE A 1 129 ? 13.724 -18.877 -0.968 1.00 97.81 129 ILE A CA 1
ATOM 1029 C C . ILE A 1 129 ? 14.034 -17.376 -1.081 1.00 97.81 129 ILE A C 1
ATOM 1031 O O . ILE A 1 129 ? 13.546 -16.610 -0.239 1.00 97.81 129 ILE A O 1
ATOM 1035 N N . TYR A 1 130 ? 14.829 -16.946 -2.058 1.00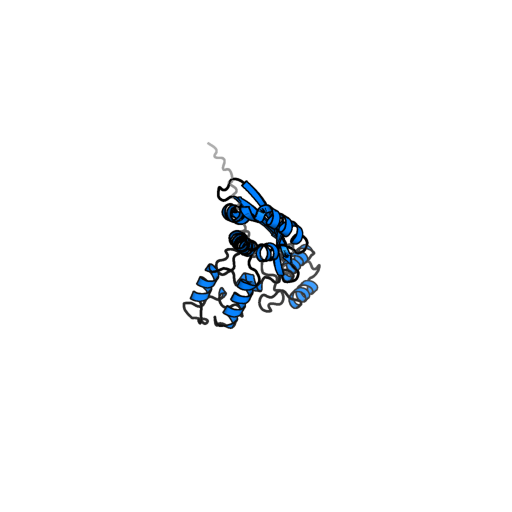 95.44 130 TYR A N 1
ATOM 1036 C CA . TYR A 1 130 ? 15.116 -15.537 -2.304 1.00 95.44 130 TYR A CA 1
ATOM 1037 C C . TYR A 1 130 ? 13.879 -14.819 -2.852 1.00 95.44 130 TYR A C 1
ATOM 1039 O O . TYR A 1 130 ? 13.512 -13.767 -2.310 1.00 95.44 130 TYR A O 1
ATOM 1047 N N . ASP A 1 131 ? 13.123 -15.461 -3.740 1.00 96.38 131 ASP A N 1
ATOM 1048 C CA . ASP A 1 131 ? 11.834 -14.955 -4.221 1.00 96.38 131 ASP A CA 1
ATOM 1049 C C . ASP A 1 131 ? 10.792 -14.910 -3.118 1.00 96.38 131 ASP A C 1
ATOM 1051 O O . ASP A 1 131 ? 10.128 -13.894 -2.907 1.00 96.38 131 ASP A O 1
ATOM 1055 N N . LEU A 1 132 ? 10.684 -15.976 -2.319 1.00 96.25 132 LEU A N 1
ATOM 1056 C CA . LEU A 1 132 ? 9.758 -15.977 -1.185 1.00 96.25 132 LEU A CA 1
ATOM 1057 C C . LEU A 1 132 ? 10.102 -14.861 -0.195 1.00 96.25 132 LEU A C 1
ATOM 1059 O O . LEU A 1 132 ? 9.206 -14.273 0.414 1.00 96.25 132 LEU A O 1
ATOM 1063 N N . LYS A 1 133 ? 11.387 -14.543 -0.016 1.00 92.56 133 LYS A N 1
ATOM 1064 C CA . LYS A 1 133 ? 11.814 -13.423 0.825 1.00 92.56 133 LYS A CA 1
ATOM 1065 C C . LYS A 1 133 ? 11.398 -12.084 0.214 1.00 92.56 133 LYS A C 1
ATOM 1067 O O . LYS A 1 133 ? 10.907 -11.239 0.965 1.00 92.56 133 LYS A O 1
ATOM 1072 N N . ALA A 1 134 ? 11.569 -11.880 -1.092 1.00 90.12 134 ALA A N 1
ATOM 1073 C CA . ALA A 1 134 ? 11.093 -10.682 -1.787 1.00 90.12 134 ALA A CA 1
ATOM 1074 C C . ALA A 1 134 ? 9.567 -10.539 -1.647 1.00 90.12 134 ALA A C 1
ATOM 1076 O O . ALA A 1 134 ? 9.085 -9.517 -1.148 1.00 90.12 134 ALA A O 1
ATOM 1077 N N . PHE A 1 135 ? 8.832 -11.616 -1.932 1.00 92.94 135 PHE A N 1
ATOM 1078 C CA . PHE A 1 135 ? 7.387 -11.735 -1.745 1.00 92.94 135 PHE A CA 1
ATOM 1079 C C . PHE A 1 135 ? 6.958 -11.344 -0.327 1.00 92.94 135 PHE A C 1
ATOM 1081 O O . PHE A 1 135 ? 6.153 -10.434 -0.134 1.00 92.94 135 PHE A O 1
ATOM 1088 N N . CYS A 1 136 ? 7.555 -11.975 0.691 1.00 90.12 136 CYS A N 1
ATOM 1089 C CA . CYS A 1 136 ? 7.274 -11.691 2.098 1.00 90.12 136 CYS A CA 1
ATOM 1090 C C . CYS A 1 136 ? 7.600 -10.247 2.472 1.00 90.12 136 CYS A C 1
ATOM 1092 O O . CYS A 1 136 ? 6.838 -9.630 3.210 1.00 90.12 136 CYS A O 1
ATOM 1094 N N . ASN A 1 137 ? 8.710 -9.688 1.986 1.00 82.62 137 ASN A N 1
ATOM 1095 C CA . ASN A 1 137 ? 9.057 -8.298 2.268 1.00 82.62 137 ASN A CA 1
ATOM 1096 C C . ASN A 1 137 ? 7.963 -7.358 1.777 1.00 82.62 137 ASN A C 1
ATOM 1098 O O . ASN A 1 137 ? 7.620 -6.420 2.485 1.00 82.62 137 ASN A O 1
ATOM 1102 N N . CYS A 1 138 ? 7.391 -7.618 0.608 1.00 84.69 138 CYS A N 1
ATOM 1103 C CA . CYS A 1 138 ? 6.340 -6.785 0.044 1.00 84.69 138 CYS A CA 1
ATOM 1104 C C . CYS A 1 138 ? 4.970 -7.030 0.662 1.00 84.69 138 CYS A C 1
ATOM 1106 O O . CYS A 1 138 ? 4.276 -6.069 0.993 1.00 84.69 138 CYS A O 1
ATOM 1108 N N . TRP A 1 139 ? 4.624 -8.288 0.928 1.00 84.88 139 TRP A N 1
ATOM 1109 C CA . TRP A 1 139 ? 3.407 -8.627 1.659 1.00 84.88 139 TRP A CA 1
ATOM 1110 C C . TRP A 1 139 ? 3.413 -8.009 3.069 1.00 84.88 139 TRP A C 1
ATOM 1112 O O . TRP A 1 139 ? 2.418 -7.446 3.525 1.00 84.88 139 TRP A O 1
ATOM 1122 N N . LEU A 1 140 ? 4.553 -8.046 3.763 1.00 75.19 140 LEU A N 1
ATOM 1123 C CA . LEU A 1 140 ? 4.676 -7.553 5.138 1.00 75.19 140 LEU A CA 1
ATOM 1124 C C . LEU A 1 140 ? 4.962 -6.045 5.234 1.00 75.19 140 LEU A C 1
ATOM 1126 O O . LEU A 1 140 ? 4.637 -5.453 6.264 1.00 75.19 140 LEU A O 1
ATOM 1130 N N . LYS A 1 141 ? 5.531 -5.403 4.197 1.00 69.00 141 LYS A N 1
ATOM 1131 C CA . LYS A 1 141 ? 5.847 -3.954 4.176 1.00 69.00 141 LYS A CA 1
ATOM 1132 C C . LYS A 1 141 ? 4.618 -3.051 4.270 1.00 69.00 141 LYS A C 1
ATOM 1134 O O . LYS A 1 141 ? 4.770 -1.858 4.508 1.00 69.00 141 LYS A O 1
ATOM 1139 N N . GLY A 1 142 ? 3.404 -3.575 4.154 1.00 59.41 142 GLY A N 1
ATOM 1140 C CA . GLY A 1 142 ? 2.241 -2.790 4.522 1.00 59.41 142 GLY A CA 1
ATOM 1141 C C . GLY A 1 142 ? 0.988 -3.624 4.625 1.00 59.41 142 GLY A C 1
ATOM 1142 O O . GLY A 1 142 ? 0.336 -3.889 3.619 1.00 59.41 142 GLY A O 1
ATOM 1143 N N . THR A 1 143 ? 0.545 -3.897 5.855 1.00 63.47 143 THR A N 1
ATOM 1144 C CA . THR A 1 143 ? -0.900 -3.960 6.087 1.00 63.47 143 THR A CA 1
ATOM 1145 C C . THR A 1 143 ? -1.483 -2.672 5.536 1.00 63.47 143 THR A C 1
ATOM 1147 O O . THR A 1 143 ? -1.246 -1.595 6.085 1.00 63.47 143 THR A O 1
ATOM 1150 N N . ARG A 1 144 ? -2.187 -2.784 4.407 1.00 80.94 144 ARG A N 1
ATOM 1151 C CA . ARG A 1 144 ? -2.908 -1.673 3.795 1.00 80.94 144 ARG A CA 1
ATOM 1152 C C . ARG A 1 144 ? -3.806 -0.993 4.831 1.00 80.94 144 ARG A C 1
ATOM 1154 O O . ARG A 1 144 ? -4.160 -1.629 5.827 1.00 80.94 144 ARG A O 1
ATOM 1161 N N . PRO A 1 145 ? -4.250 0.244 4.578 1.00 90.62 145 PRO A N 1
ATOM 1162 C CA . PRO A 1 145 ? -5.294 0.893 5.363 1.00 90.62 145 PRO A CA 1
ATOM 1163 C C . PRO A 1 145 ? -6.437 -0.036 5.803 1.00 90.62 145 PRO A C 1
ATOM 1165 O O . PRO A 1 145 ? -6.797 -0.043 6.973 1.00 90.62 145 PRO A O 1
ATOM 1168 N N . GLN A 1 146 ? -6.926 -0.916 4.922 1.00 88.62 146 GLN A N 1
ATOM 1169 C CA . GLN A 1 146 ? -7.950 -1.910 5.260 1.00 88.62 146 GLN A CA 1
ATOM 1170 C C . GLN A 1 146 ? -7.469 -2.937 6.295 1.00 88.62 146 GLN A C 1
ATOM 1172 O O . GLN A 1 146 ? -8.196 -3.268 7.220 1.00 88.62 146 GLN A O 1
ATOM 1177 N N . GLY A 1 147 ? -6.233 -3.426 6.195 1.00 86.50 147 GLY A N 1
ATOM 1178 C CA . GLY A 1 147 ? -5.662 -4.329 7.198 1.00 86.50 147 GLY A CA 1
ATOM 1179 C C . GLY A 1 147 ? -5.469 -3.650 8.558 1.00 86.50 147 GLY A C 1
ATOM 1180 O O . GLY A 1 147 ? -5.668 -4.282 9.595 1.00 86.50 147 GLY A O 1
ATOM 1181 N N . ILE A 1 148 ? -5.116 -2.362 8.569 1.00 91.88 148 ILE A N 1
ATOM 1182 C CA . ILE A 1 148 ? -5.100 -1.546 9.793 1.00 91.88 148 ILE A CA 1
ATOM 1183 C C . ILE A 1 148 ? -6.519 -1.379 10.346 1.00 91.88 148 ILE A C 1
ATOM 1185 O O . ILE A 1 148 ? -6.735 -1.560 11.541 1.00 91.88 148 ILE A O 1
ATOM 1189 N N . TRP A 1 149 ? -7.494 -1.119 9.476 1.00 94.50 149 TRP A N 1
ATOM 1190 C CA . TRP A 1 149 ? -8.904 -0.985 9.828 1.00 94.50 149 TRP A CA 1
ATOM 1191 C C . TRP A 1 149 ? -9.484 -2.245 10.474 1.00 94.50 149 TRP A C 1
ATOM 1193 O O . TRP A 1 149 ? -10.105 -2.167 11.530 1.00 94.50 149 TRP A O 1
ATOM 1203 N N . GLU A 1 150 ? -9.250 -3.421 9.889 1.00 92.31 150 GLU A N 1
ATOM 1204 C CA . GLU A 1 150 ? -9.736 -4.687 10.448 1.00 92.31 150 GLU A CA 1
ATOM 1205 C C . GLU A 1 150 ? -9.105 -4.986 11.815 1.00 92.31 150 GLU A C 1
ATOM 1207 O O . GLU A 1 150 ? -9.790 -5.436 12.735 1.00 92.31 150 GLU A O 1
ATOM 1212 N N . GLN A 1 151 ? -7.815 -4.683 11.993 1.00 91.75 151 GLN A N 1
ATOM 1213 C CA . GLN A 1 151 ? -7.154 -4.831 13.292 1.00 91.75 151 GLN A CA 1
ATOM 1214 C C . GLN A 1 151 ? -7.684 -3.841 14.335 1.00 91.75 151 GLN A C 1
ATOM 1216 O O . GLN A 1 151 ? -7.859 -4.214 15.498 1.00 91.75 151 GLN A O 1
ATOM 1221 N N . PHE A 1 152 ? -7.977 -2.606 13.926 1.00 95.94 152 PHE A N 1
ATOM 1222 C CA . PHE A 1 152 ? -8.632 -1.605 14.761 1.00 95.94 152 PHE A CA 1
ATOM 1223 C C . PHE A 1 152 ? -10.031 -2.065 15.198 1.00 95.94 152 PHE A C 1
ATOM 1225 O O . PHE A 1 152 ? -10.313 -2.084 16.398 1.00 95.94 152 PHE A O 1
ATOM 1232 N N . LYS A 1 153 ? -10.870 -2.540 14.268 1.00 95.56 153 LYS A N 1
ATOM 1233 C CA . LYS A 1 153 ? -12.190 -3.117 14.582 1.00 95.56 153 LYS A CA 1
ATOM 1234 C C . LYS A 1 153 ? -12.089 -4.283 15.557 1.00 95.56 153 LYS A C 1
ATOM 1236 O O . LYS A 1 153 ? -12.847 -4.344 16.523 1.00 95.56 153 LYS A O 1
ATOM 1241 N N . ALA A 1 154 ? -11.137 -5.189 15.338 1.00 95.00 154 ALA A N 1
ATOM 1242 C CA . ALA A 1 154 ? -10.911 -6.321 16.230 1.00 95.00 154 ALA A CA 1
ATOM 1243 C C . ALA A 1 154 ? -10.521 -5.871 17.649 1.00 95.00 154 ALA A C 1
ATOM 1245 O O . ALA A 1 154 ? -11.004 -6.446 18.625 1.00 95.00 154 ALA A O 1
ATOM 1246 N N . ALA A 1 155 ? -9.694 -4.828 17.779 1.00 97.19 155 ALA A N 1
ATOM 1247 C CA . ALA A 1 155 ? -9.333 -4.257 19.075 1.00 97.19 155 ALA A CA 1
ATOM 1248 C C . ALA A 1 155 ? -10.543 -3.625 19.786 1.00 97.19 155 ALA A C 1
ATOM 1250 O O . ALA A 1 155 ? -10.772 -3.909 20.963 1.00 97.19 155 ALA A O 1
ATOM 1251 N N . LEU A 1 156 ? -11.375 -2.858 19.070 1.00 97.69 156 LEU A N 1
ATOM 1252 C CA . LEU A 1 156 ? -12.621 -2.308 19.620 1.00 97.69 156 LEU A CA 1
ATOM 1253 C C . LEU A 1 156 ? -13.603 -3.402 20.058 1.00 97.69 156 LEU A C 1
ATOM 1255 O O . LEU A 1 156 ? -14.168 -3.323 21.149 1.00 97.69 156 LEU A O 1
ATOM 1259 N N . ALA A 1 157 ? -13.770 -4.452 19.252 1.00 97.12 157 ALA A N 1
ATOM 1260 C CA . ALA A 1 157 ? -14.616 -5.596 19.588 1.00 97.12 157 ALA A CA 1
ATOM 1261 C C . ALA A 1 157 ? -14.121 -6.348 20.839 1.00 97.12 157 ALA A C 1
ATOM 1263 O O . ALA A 1 157 ? -14.924 -6.890 21.599 1.00 97.12 157 ALA A O 1
ATOM 1264 N N . ALA A 1 158 ? -12.810 -6.351 21.089 1.00 97.25 158 ALA A N 1
ATOM 1265 C CA . ALA A 1 158 ? -12.214 -6.909 22.300 1.00 97.25 158 ALA A CA 1
ATOM 1266 C C . ALA A 1 158 ? -12.289 -5.967 23.520 1.00 97.25 158 ALA A C 1
ATOM 1268 O O . ALA A 1 158 ? -11.982 -6.398 24.631 1.00 97.25 158 ALA A O 1
ATOM 1269 N N . GLY A 1 159 ? -12.691 -4.702 23.338 1.00 97.19 159 GLY A N 1
ATOM 1270 C CA . GLY A 1 159 ? -12.615 -3.664 24.373 1.00 97.19 159 GLY A CA 1
ATOM 1271 C C . GLY A 1 159 ? -11.180 -3.227 24.704 1.00 97.19 159 GLY A C 1
ATOM 1272 O O . GLY A 1 159 ? -10.944 -2.654 25.765 1.00 97.19 159 GLY A O 1
ATOM 1273 N N . ASP A 1 160 ? -10.216 -3.509 23.823 1.00 98.19 160 ASP A N 1
ATOM 1274 C CA . ASP A 1 160 ? -8.795 -3.197 24.002 1.00 98.19 160 ASP A CA 1
ATOM 1275 C C . ASP A 1 160 ? -8.488 -1.795 23.452 1.00 98.19 160 ASP A C 1
ATOM 1277 O O . ASP A 1 160 ? -8.061 -1.620 22.307 1.00 98.19 160 ASP A O 1
ATOM 1281 N N . ILE A 1 161 ? -8.762 -0.777 24.274 1.00 98.19 161 ILE A N 1
ATOM 1282 C CA . ILE A 1 161 ? -8.601 0.638 23.905 1.00 98.19 161 ILE A CA 1
ATOM 1283 C C . ILE A 1 161 ? -7.136 0.966 23.596 1.00 98.19 161 ILE A C 1
ATOM 1285 O O . ILE A 1 161 ? -6.863 1.671 22.626 1.00 98.19 161 ILE A O 1
ATOM 1289 N N . ASP A 1 162 ? -6.186 0.434 24.372 1.00 98.06 162 ASP A N 1
ATOM 1290 C CA . ASP A 1 162 ? -4.757 0.690 24.161 1.00 98.06 162 ASP A CA 1
ATOM 1291 C C . ASP A 1 162 ? -4.299 0.215 22.785 1.00 98.06 162 ASP A C 1
ATOM 1293 O O . ASP A 1 162 ? -3.622 0.947 22.054 1.00 98.06 162 ASP A O 1
ATOM 1297 N N . ARG A 1 163 ? -4.720 -0.990 22.397 1.00 97.31 163 ARG A N 1
ATOM 1298 C CA . ARG A 1 163 ? -4.435 -1.513 21.067 1.00 97.31 163 ARG A CA 1
ATOM 1299 C C . ARG A 1 163 ? -5.178 -0.747 19.980 1.00 97.31 163 ARG A C 1
ATOM 1301 O O . ARG A 1 163 ? -4.564 -0.448 18.959 1.00 97.31 163 ARG A O 1
ATOM 1308 N N . ALA A 1 164 ? -6.451 -0.406 20.177 1.00 97.94 164 ALA A N 1
ATOM 1309 C CA . ALA A 1 164 ? -7.232 0.350 19.197 1.00 97.94 164 ALA A CA 1
ATOM 1310 C C . ALA A 1 164 ? -6.578 1.706 18.877 1.00 97.94 164 ALA A C 1
ATOM 1312 O O . ALA A 1 164 ? -6.378 2.039 17.711 1.00 97.94 164 ALA A O 1
ATOM 1313 N N . VAL A 1 165 ? -6.155 2.440 19.909 1.00 98.00 165 VAL A N 1
ATOM 1314 C CA . VAL A 1 165 ? -5.490 3.746 19.778 1.00 98.00 165 VAL A CA 1
ATOM 1315 C C . VAL A 1 165 ? -4.115 3.629 19.108 1.00 98.00 165 VAL A C 1
ATOM 1317 O O . VAL A 1 165 ? -3.688 4.551 18.420 1.00 98.00 165 VAL A O 1
ATOM 1320 N N . SER A 1 166 ? -3.433 2.483 19.216 1.00 96.69 166 SER A N 1
ATOM 1321 C CA . SER A 1 166 ? -2.132 2.269 18.557 1.00 96.69 166 SER A CA 1
ATOM 1322 C C . SER A 1 166 ? -2.192 2.325 17.022 1.00 96.69 166 SER A C 1
ATOM 1324 O O . SER A 1 166 ? -1.161 2.525 16.369 1.00 96.69 166 SER A O 1
ATOM 1326 N N . PHE A 1 167 ? -3.387 2.180 16.438 1.00 96.75 167 PHE A N 1
ATOM 1327 C CA . PHE A 1 167 ? -3.619 2.309 15.000 1.00 96.75 167 PHE A CA 1
ATOM 1328 C C . PHE A 1 167 ? -3.839 3.753 14.543 1.00 96.75 167 PHE A C 1
ATOM 1330 O O . PHE A 1 167 ? -3.855 3.991 13.339 1.00 96.75 167 PHE A O 1
ATOM 1337 N N . PHE A 1 168 ? -3.974 4.714 15.457 1.00 97.88 168 PHE A N 1
ATOM 1338 C CA . PHE A 1 168 ? -4.142 6.126 15.123 1.00 97.88 168 PHE A CA 1
ATOM 1339 C C . PHE A 1 168 ? -2.802 6.837 14.950 1.00 97.88 168 PHE A C 1
ATOM 1341 O O . PHE A 1 168 ? -1.776 6.433 15.506 1.00 97.88 168 PHE A O 1
ATOM 1348 N N . ALA A 1 169 ? -2.805 7.912 14.163 1.00 96.56 169 ALA A N 1
ATOM 1349 C CA . ALA A 1 169 ? -1.653 8.792 14.053 1.00 96.56 169 ALA A CA 1
ATOM 1350 C C . ALA A 1 169 ? -1.405 9.480 15.403 1.00 96.56 169 ALA A C 1
ATOM 1352 O O . ALA A 1 169 ? -2.346 9.840 16.112 1.00 96.56 169 ALA A O 1
ATOM 1353 N N . VAL A 1 170 ? -0.131 9.688 15.754 1.00 96.44 170 VAL A N 1
ATOM 1354 C CA . VAL A 1 170 ? 0.267 10.166 17.092 1.00 96.44 170 VAL A CA 1
ATOM 1355 C C . VAL A 1 170 ? -0.426 11.471 17.503 1.00 96.44 170 VAL A C 1
ATOM 1357 O O . VAL A 1 170 ? -0.709 11.666 18.677 1.00 96.44 170 VAL A O 1
ATOM 1360 N N . PHE A 1 171 ? -0.749 12.340 16.542 1.00 95.75 171 PHE A N 1
ATOM 1361 C CA . PHE A 1 171 ? -1.364 13.642 16.799 1.00 95.75 171 PHE A CA 1
ATOM 1362 C C . PHE A 1 171 ? -2.884 13.603 17.044 1.00 95.75 171 PHE A C 1
ATOM 1364 O O . PHE A 1 171 ? -3.421 14.619 17.468 1.00 95.75 171 PHE A O 1
ATOM 1371 N N . VAL A 1 172 ? -3.568 12.477 16.792 1.00 96.81 172 VAL A N 1
ATOM 1372 C CA . VAL A 1 172 ? -5.004 12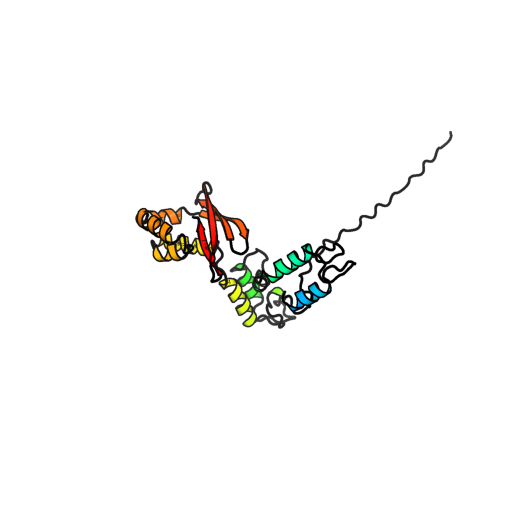.283 17.117 1.00 96.81 172 VAL A CA 1
ATOM 1373 C C . VAL A 1 172 ? -5.247 11.169 18.138 1.00 96.81 172 VAL A C 1
ATOM 1375 O O . VAL A 1 172 ? -6.361 11.007 18.625 1.00 96.81 172 VAL A O 1
ATOM 1378 N N . ALA A 1 173 ? -4.223 10.376 18.465 1.00 97.06 173 ALA A N 1
ATOM 1379 C CA . ALA A 1 173 ? -4.355 9.184 19.298 1.00 97.06 173 ALA A CA 1
ATOM 1380 C C . ALA A 1 173 ? -4.967 9.470 20.685 1.00 97.06 173 ALA A C 1
ATOM 1382 O O . ALA A 1 173 ? -5.820 8.707 21.142 1.00 97.06 173 ALA A O 1
ATOM 1383 N N . ASP A 1 174 ? -4.569 10.566 21.336 1.00 97.12 174 ASP A N 1
ATOM 1384 C CA . ASP A 1 174 ? -5.075 10.932 22.666 1.00 97.12 174 ASP A CA 1
ATOM 1385 C C . ASP A 1 174 ? -6.548 11.375 22.626 1.00 97.12 174 ASP A C 1
ATOM 1387 O O . ASP A 1 174 ? -7.335 10.951 23.472 1.00 97.12 174 ASP A O 1
ATOM 1391 N N . ASP A 1 175 ? -6.961 12.119 21.595 1.00 96.75 175 ASP A N 1
ATOM 1392 C CA . ASP A 1 175 ? -8.357 12.546 21.431 1.00 96.75 175 ASP A CA 1
ATOM 1393 C C . ASP A 1 175 ? -9.291 11.331 21.274 1.00 96.75 175 ASP A C 1
ATOM 1395 O O . ASP A 1 175 ? -10.326 11.228 21.938 1.00 96.75 175 ASP A O 1
ATOM 1399 N N . TYR A 1 176 ? -8.905 10.353 20.445 1.00 97.81 176 TYR A N 1
ATOM 1400 C CA . TYR A 1 176 ? -9.685 9.120 20.280 1.00 97.81 176 TYR A CA 1
ATOM 1401 C C . TYR A 1 176 ? -9.655 8.229 21.521 1.00 97.81 176 TYR A C 1
ATOM 1403 O O . TYR A 1 176 ? -10.649 7.563 21.816 1.00 97.81 176 TYR A O 1
ATOM 1411 N N . ARG A 1 177 ? -8.555 8.222 22.280 1.00 98.19 177 ARG A N 1
ATOM 1412 C CA . ARG A 1 177 ? -8.471 7.503 23.557 1.00 98.19 177 ARG A CA 1
ATOM 1413 C C . ARG A 1 177 ? -9.519 8.008 24.543 1.00 98.19 177 ARG A C 1
ATOM 1415 O O . ARG A 1 177 ? -10.198 7.190 25.164 1.00 98.19 177 ARG A O 1
ATOM 1422 N N . ASP A 1 178 ? -9.674 9.321 24.669 1.00 97.62 178 ASP A N 1
ATOM 1423 C CA . ASP A 1 178 ? -10.667 9.922 25.560 1.00 97.62 178 ASP A CA 1
ATOM 1424 C C . ASP A 1 178 ? -12.098 9.571 25.124 1.00 97.62 178 ASP A C 1
ATOM 1426 O O . ASP A 1 178 ? -12.888 9.095 25.946 1.00 97.62 178 ASP A O 1
ATOM 1430 N N . ILE A 1 179 ? -12.398 9.673 23.822 1.00 97.75 179 ILE A N 1
ATOM 1431 C CA . ILE A 1 179 ? -13.698 9.274 23.248 1.00 97.75 179 ILE A CA 1
ATOM 1432 C C . ILE A 1 179 ? -13.994 7.791 23.518 1.00 97.75 179 ILE A C 1
ATOM 1434 O O . ILE A 1 179 ? -15.099 7.433 23.934 1.00 97.75 179 ILE A O 1
ATOM 1438 N N . PHE A 1 180 ? -13.018 6.903 23.303 1.00 97.81 180 PHE A N 1
ATOM 1439 C CA . PHE A 1 180 ? -13.207 5.468 23.523 1.00 97.81 180 PHE A CA 1
ATOM 1440 C C . PHE A 1 180 ? -13.381 5.117 24.999 1.00 97.81 180 PHE A C 1
ATOM 1442 O O . PHE A 1 180 ? -14.153 4.213 25.313 1.00 97.81 180 PHE A O 1
ATOM 1449 N N . ASN A 1 181 ? -12.724 5.834 25.912 1.00 97.94 181 ASN A N 1
ATOM 1450 C CA . ASN A 1 181 ? -12.943 5.662 27.346 1.00 97.94 181 ASN A CA 1
ATOM 1451 C C . ASN A 1 181 ? -14.358 6.098 27.757 1.00 97.94 181 ASN A C 1
ATOM 1453 O O . ASN A 1 181 ? -15.038 5.362 28.480 1.00 97.94 181 ASN A O 1
ATOM 1457 N N . GLU A 1 182 ? -14.825 7.252 27.264 1.00 98.12 182 GLU A N 1
ATOM 1458 C CA . GLU A 1 182 ? -16.174 7.771 27.537 1.00 98.12 182 GLU A CA 1
ATOM 1459 C C . GLU A 1 182 ? -17.279 6.850 26.994 1.00 98.12 182 GLU A C 1
ATOM 1461 O O . GLU A 1 182 ? -18.360 6.753 27.577 1.00 98.12 182 GLU A O 1
ATOM 1466 N N . HIS A 1 183 ? -17.010 6.143 25.896 1.00 97.56 183 HIS A N 1
ATOM 1467 C CA . HIS A 1 183 ? -17.959 5.242 25.235 1.00 97.56 183 HIS A CA 1
ATOM 1468 C C . HIS A 1 183 ? -17.549 3.767 25.301 1.00 97.56 183 HIS A C 1
ATOM 1470 O O . HIS A 1 183 ? -17.926 2.972 24.436 1.00 97.56 183 HIS A O 1
ATOM 1476 N N . SER A 1 184 ? -16.794 3.390 26.336 1.00 97.56 184 SER A N 1
ATOM 1477 C CA . SER A 1 184 ? -16.257 2.033 26.509 1.00 97.56 184 SER A CA 1
ATOM 1478 C C . SER A 1 184 ? -17.341 0.946 26.520 1.00 97.56 184 SER A C 1
ATOM 1480 O O . SER A 1 184 ? -17.125 -0.155 26.014 1.00 97.56 184 SER A O 1
ATOM 1482 N N . ASP A 1 185 ? -18.543 1.268 27.005 1.00 97.81 185 ASP A N 1
ATOM 1483 C CA . ASP A 1 185 ? -19.715 0.388 27.024 1.00 97.81 185 ASP A CA 1
ATOM 1484 C C . ASP A 1 185 ? -20.307 0.103 25.631 1.00 97.81 185 ASP A C 1
ATOM 1486 O O . ASP A 1 185 ? -21.047 -0.867 25.465 1.00 97.81 185 ASP A O 1
ATOM 1490 N N . LYS A 1 186 ? -19.971 0.916 24.621 1.00 97.88 186 LYS A N 1
ATOM 1491 C CA . LYS A 1 186 ? -20.526 0.849 23.256 1.00 97.88 186 LYS A CA 1
ATOM 1492 C C . LYS A 1 186 ? -19.527 0.387 22.198 1.00 97.88 186 LYS A C 1
ATOM 1494 O O . LYS A 1 186 ? -19.917 0.225 21.041 1.00 97.88 186 LYS A O 1
ATOM 1499 N N . LEU A 1 187 ? -18.258 0.160 22.548 1.00 96.50 187 LEU A N 1
ATOM 1500 C CA . LEU A 1 187 ? -17.213 -0.151 21.560 1.00 96.50 187 LEU A CA 1
ATOM 1501 C C . LEU A 1 187 ? -17.492 -1.444 20.788 1.00 96.50 187 LEU A C 1
ATOM 1503 O O . LEU A 1 187 ? -17.279 -1.492 19.580 1.00 96.50 187 LEU A O 1
ATOM 1507 N N . GLN A 1 188 ? -18.032 -2.468 21.455 1.00 97.38 188 GLN A N 1
ATOM 1508 C CA . GLN A 1 188 ? -18.349 -3.743 20.806 1.00 97.38 188 GLN A CA 1
ATOM 1509 C C . GLN A 1 188 ? -19.465 -3.603 19.767 1.00 97.38 188 GLN A C 1
ATOM 1511 O O . GLN A 1 188 ? -19.342 -4.128 18.661 1.00 97.38 188 GLN A O 1
ATOM 1516 N N . SER A 1 189 ? -20.538 -2.874 20.097 1.00 96.19 189 SER A N 1
ATOM 1517 C CA . SER A 1 189 ? -21.614 -2.600 19.138 1.00 96.19 189 SER A CA 1
ATOM 1518 C C . SER A 1 189 ? -21.136 -1.699 18.006 1.00 96.19 189 SER A C 1
ATOM 1520 O O . SER A 1 189 ? -21.457 -1.954 16.853 1.00 96.19 189 SER A O 1
ATOM 1522 N N . LEU A 1 190 ? -20.306 -0.698 18.320 1.00 95.06 190 LEU A N 1
ATOM 1523 C CA . LEU A 1 190 ? -19.720 0.182 17.317 1.00 95.06 190 LEU A CA 1
ATOM 1524 C C . LEU A 1 190 ? -18.886 -0.623 16.310 1.00 95.06 190 LEU A C 1
ATOM 1526 O O . LEU A 1 190 ? -19.090 -0.482 15.111 1.00 95.06 190 LEU A O 1
ATOM 1530 N N . ALA A 1 191 ? -18.006 -1.511 16.782 1.00 95.88 191 ALA A N 1
ATOM 1531 C CA . ALA A 1 191 ? -17.182 -2.363 15.925 1.00 95.88 191 ALA A CA 1
ATOM 1532 C C . ALA A 1 191 ? -18.011 -3.304 15.032 1.00 95.88 191 ALA A C 1
ATOM 1534 O O . ALA A 1 191 ? -17.626 -3.553 13.892 1.00 95.88 191 ALA A O 1
ATOM 1535 N N . ALA A 1 192 ? -19.145 -3.808 15.531 1.00 94.75 192 ALA A N 1
ATOM 1536 C CA . ALA A 1 192 ? -20.061 -4.646 14.756 1.00 94.75 192 ALA A CA 1
ATOM 1537 C C . ALA A 1 192 ? -20.805 -3.870 13.652 1.00 94.75 192 ALA A C 1
ATOM 1539 O O . ALA A 1 192 ? -21.117 -4.447 12.610 1.00 94.75 192 ALA A O 1
ATOM 1540 N N . ASP A 1 193 ? -21.061 -2.575 13.861 1.00 94.56 193 ASP A N 1
ATOM 1541 C CA . ASP A 1 193 ? -21.768 -1.718 12.902 1.00 94.56 193 ASP A CA 1
ATOM 1542 C C . ASP A 1 193 ? -20.840 -1.092 11.841 1.00 94.56 193 ASP A C 1
ATOM 1544 O O . ASP A 1 193 ? -21.321 -0.624 10.800 1.00 94.56 193 ASP A O 1
ATOM 1548 N N . MET A 1 194 ? -19.520 -1.099 12.071 1.00 93.81 194 MET A N 1
ATOM 1549 C CA . MET A 1 194 ? -18.510 -0.657 11.102 1.00 93.81 194 MET A CA 1
ATOM 1550 C C . MET A 1 194 ? -18.450 -1.613 9.903 1.00 93.81 194 MET A C 1
ATOM 1552 O O . MET A 1 194 ? -17.968 -2.743 10.008 1.00 93.81 194 MET A O 1
ATOM 1556 N N . GLY A 1 195 ? -18.914 -1.148 8.745 1.00 91.44 195 GLY A N 1
ATOM 1557 C CA . GLY A 1 195 ? -18.954 -1.936 7.518 1.00 91.44 195 GLY A CA 1
ATOM 1558 C C . GLY A 1 195 ? -17.638 -1.924 6.741 1.00 91.44 195 GLY A C 1
ATOM 1559 O O . GLY A 1 195 ? -16.539 -1.988 7.305 1.00 91.44 195 GLY A O 1
ATOM 1560 N N . GLN A 1 196 ? -17.771 -1.924 5.416 1.00 89.75 196 GLN A N 1
ATOM 1561 C CA . GLN A 1 196 ? -16.655 -2.036 4.481 1.00 89.75 196 GLN A CA 1
ATOM 1562 C C . GLN A 1 196 ? -16.112 -0.654 4.118 1.00 89.75 196 GLN A C 1
ATOM 1564 O O . GLN A 1 196 ? -16.882 0.300 3.966 1.00 89.75 196 GLN A O 1
ATOM 1569 N N . LEU A 1 197 ? -14.790 -0.581 3.955 1.00 94.56 197 LEU A N 1
ATOM 1570 C CA . LEU A 1 197 ? -14.104 0.575 3.391 1.00 94.56 197 LEU A CA 1
ATOM 1571 C C . LEU A 1 197 ? -14.081 0.469 1.862 1.00 94.56 197 LEU A C 1
ATOM 1573 O O . LEU A 1 197 ? -13.584 -0.520 1.322 1.00 94.56 197 LEU A O 1
ATOM 1577 N N . THR A 1 198 ? -14.545 1.509 1.177 1.00 90.81 198 THR A N 1
ATOM 1578 C CA . THR A 1 198 ? -14.419 1.661 -0.281 1.00 90.81 198 THR A CA 1
ATOM 1579 C C . THR A 1 198 ? -13.351 2.705 -0.571 1.00 90.81 198 THR A C 1
ATOM 1581 O O . THR A 1 198 ? -13.386 3.782 0.014 1.00 90.81 198 THR A O 1
ATOM 1584 N N . LEU A 1 199 ? -12.351 2.383 -1.395 1.00 91.12 199 LEU A N 1
ATOM 1585 C CA . LEU A 1 199 ? -11.269 3.324 -1.690 1.00 91.12 199 LEU A CA 1
ATOM 1586 C C . LEU A 1 199 ? -11.785 4.457 -2.582 1.00 91.12 199 LEU A C 1
ATOM 1588 O O . LEU A 1 199 ? -12.214 4.195 -3.700 1.00 91.12 199 LEU A O 1
ATOM 1592 N N . GLU A 1 200 ? -11.659 5.695 -2.111 1.00 92.38 200 GLU A N 1
ATOM 1593 C CA . GLU A 1 200 ? -12.028 6.897 -2.869 1.00 92.38 200 GLU A CA 1
ATOM 1594 C C . GLU A 1 200 ? -10.799 7.550 -3.503 1.00 92.38 200 GLU A C 1
ATOM 1596 O O . GLU A 1 200 ? -10.782 7.897 -4.683 1.00 92.38 200 GLU A O 1
ATOM 1601 N N . TYR A 1 201 ? -9.740 7.711 -2.711 1.00 87.31 201 TYR A N 1
ATOM 1602 C CA . TYR A 1 201 ? -8.523 8.391 -3.134 1.00 87.31 201 TYR A CA 1
ATOM 1603 C C . TYR A 1 201 ? -7.308 7.753 -2.481 1.00 87.31 201 TYR A C 1
ATOM 1605 O O . TYR A 1 201 ? -7.325 7.421 -1.296 1.00 87.31 201 TYR A O 1
ATOM 1613 N N . ARG A 1 202 ? -6.221 7.620 -3.237 1.00 85.94 202 ARG A N 1
ATOM 1614 C CA . ARG A 1 202 ? -4.936 7.183 -2.700 1.00 85.94 202 ARG A CA 1
ATOM 1615 C C . ARG A 1 202 ? -3.805 7.980 -3.319 1.00 85.94 202 ARG A C 1
ATOM 1617 O O . ARG A 1 202 ? -3.702 8.073 -4.537 1.00 85.94 202 ARG A O 1
ATOM 1624 N N . ASP A 1 203 ? -2.941 8.461 -2.446 1.00 83.69 203 ASP A N 1
ATOM 1625 C CA . ASP A 1 203 ? -1.611 8.972 -2.730 1.00 83.69 203 ASP A CA 1
ATOM 1626 C C . ASP A 1 203 ? -0.579 8.142 -1.944 1.00 83.69 203 ASP A C 1
ATOM 1628 O O . ASP A 1 203 ? -0.934 7.247 -1.168 1.00 83.69 203 ASP A O 1
ATOM 1632 N N . ARG A 1 204 ? 0.708 8.409 -2.159 1.00 76.94 204 ARG A N 1
ATOM 1633 C CA . ARG A 1 204 ? 1.841 7.683 -1.569 1.00 76.94 204 ARG A CA 1
ATOM 1634 C C . ARG A 1 204 ? 1.688 7.470 -0.063 1.00 76.94 204 ARG A C 1
ATOM 1636 O O . ARG A 1 204 ? 1.862 6.349 0.412 1.00 76.94 204 ARG A O 1
ATOM 1643 N N . ASP A 1 205 ? 1.373 8.535 0.657 1.00 87.88 205 ASP A N 1
ATOM 1644 C CA . ASP A 1 205 ? 1.336 8.612 2.115 1.00 87.88 205 ASP A CA 1
ATOM 1645 C C . ASP A 1 205 ? -0.071 8.852 2.668 1.00 87.88 205 ASP A C 1
ATOM 1647 O O . ASP A 1 205 ? -0.242 8.863 3.881 1.00 87.88 205 ASP A O 1
ATOM 1651 N N . ILE A 1 206 ? -1.086 9.003 1.811 1.00 91.56 206 ILE A N 1
ATOM 1652 C CA . ILE A 1 206 ? -2.469 9.273 2.212 1.00 91.56 206 ILE A CA 1
ATOM 1653 C C . ILE A 1 206 ? -3.412 8.317 1.494 1.00 91.56 206 ILE A C 1
ATOM 1655 O O . ILE A 1 206 ? -3.345 8.144 0.282 1.00 91.56 206 ILE A O 1
ATOM 1659 N N . ALA A 1 207 ? -4.360 7.738 2.220 1.00 93.75 207 ALA A N 1
ATOM 1660 C CA . ALA A 1 207 ? -5.458 7.003 1.610 1.00 93.75 207 ALA A CA 1
ATOM 1661 C C . ALA A 1 207 ? -6.783 7.408 2.248 1.00 93.75 207 ALA A C 1
ATOM 1663 O O . ALA A 1 207 ? -6.923 7.399 3.467 1.00 93.75 207 ALA A O 1
ATOM 1664 N N . VAL A 1 208 ? -7.755 7.759 1.417 1.00 95.19 208 VAL A N 1
ATOM 1665 C CA . VAL A 1 208 ? -9.098 8.152 1.828 1.00 95.19 208 VAL A CA 1
ATOM 1666 C C . VAL A 1 208 ? -10.062 7.067 1.391 1.00 95.19 208 VAL A C 1
ATOM 1668 O O . VAL A 1 208 ? -10.101 6.673 0.223 1.00 95.19 208 VAL A O 1
ATOM 1671 N N . TYR A 1 209 ? -10.842 6.601 2.352 1.00 95.88 209 TYR A N 1
ATOM 1672 C CA . TYR A 1 209 ? -11.877 5.608 2.151 1.00 95.88 209 TYR A CA 1
ATOM 1673 C C . TYR A 1 209 ? -13.229 6.170 2.543 1.00 95.88 209 TYR A C 1
ATOM 1675 O O . TYR A 1 209 ? -13.333 6.992 3.450 1.00 95.88 209 TYR A O 1
ATOM 1683 N N . GLU A 1 210 ? -14.265 5.650 1.910 1.00 96.44 210 GLU A N 1
ATOM 1684 C CA . GLU A 1 210 ? -15.635 5.796 2.356 1.00 96.44 210 GLU A CA 1
ATOM 1685 C C . GLU A 1 210 ? -16.018 4.567 3.195 1.00 96.44 210 GLU A C 1
ATOM 1687 O O . GLU A 1 210 ? -16.045 3.435 2.703 1.00 96.44 210 GLU A O 1
ATOM 1692 N N . LEU A 1 211 ? -16.271 4.769 4.490 1.00 95.62 211 LEU A N 1
ATOM 1693 C CA . LEU A 1 211 ? -16.777 3.736 5.388 1.00 95.62 211 LEU A CA 1
ATOM 1694 C C . LEU A 1 211 ? -18.290 3.654 5.271 1.00 95.62 211 LEU A C 1
ATOM 1696 O O . LEU A 1 211 ? -18.994 4.570 5.690 1.00 95.62 211 LEU A O 1
ATOM 1700 N N . SER A 1 212 ? -18.775 2.516 4.791 1.00 92.56 212 SER A N 1
ATOM 1701 C CA . SER A 1 212 ? -20.187 2.156 4.879 1.00 92.56 212 SER A CA 1
ATOM 1702 C C . SER A 1 212 ? -20.516 1.567 6.256 1.00 92.56 212 SER A C 1
ATOM 1704 O O . SER A 1 212 ? -19.692 0.868 6.844 1.00 92.56 212 SER A O 1
ATOM 1706 N N . ASN A 1 213 ? -21.720 1.788 6.789 1.00 88.31 213 ASN A N 1
ATOM 1707 C CA . ASN A 1 213 ? -22.212 0.946 7.890 1.00 88.31 213 ASN A CA 1
ATOM 1708 C C . ASN A 1 213 ? -22.558 -0.470 7.388 1.00 88.31 213 ASN A C 1
ATOM 1710 O O . ASN A 1 213 ? -22.654 -0.701 6.183 1.00 88.31 213 ASN A O 1
ATOM 1714 N N . ALA A 1 214 ? -22.814 -1.418 8.293 1.00 82.38 214 ALA A N 1
ATOM 1715 C CA . ALA A 1 214 ? -23.192 -2.793 7.928 1.00 82.38 214 ALA A CA 1
ATOM 1716 C C . ALA A 1 214 ? -24.424 -2.893 6.995 1.00 82.38 214 ALA A C 1
ATOM 1718 O O . ALA A 1 214 ? -24.606 -3.895 6.306 1.00 82.38 214 ALA A O 1
ATOM 1719 N N . ALA A 1 215 ? -25.265 -1.853 6.957 1.00 86.19 215 ALA A N 1
ATOM 1720 C CA . ALA A 1 215 ? -26.432 -1.766 6.084 1.00 86.19 215 ALA A CA 1
ATOM 1721 C C . ALA A 1 215 ? -26.167 -1.049 4.741 1.00 86.19 215 ALA A C 1
ATOM 1723 O O . ALA A 1 215 ? -27.083 -0.971 3.926 1.00 86.19 215 ALA A O 1
ATOM 1724 N N . GLY A 1 216 ? -24.965 -0.507 4.512 1.00 84.62 216 GLY A N 1
ATOM 1725 C CA . GLY A 1 216 ? -24.593 0.217 3.292 1.00 84.62 216 GLY A CA 1
ATOM 1726 C C . GLY A 1 216 ? -25.188 1.625 3.145 1.00 84.62 216 GLY A C 1
ATOM 1727 O O . GLY A 1 216 ? -25.189 2.161 2.044 1.00 84.62 216 GLY A O 1
ATOM 1728 N N . ASN A 1 217 ? -25.735 2.216 4.214 1.00 86.19 217 ASN A N 1
ATOM 1729 C CA . ASN A 1 217 ? -26.595 3.411 4.128 1.00 86.19 217 ASN A CA 1
ATOM 1730 C C . ASN A 1 217 ? -25.977 4.704 4.679 1.00 86.19 217 ASN A C 1
ATOM 1732 O O . ASN A 1 217 ? -26.562 5.774 4.520 1.00 86.19 217 ASN A O 1
ATOM 1736 N N . LEU A 1 218 ? -24.857 4.611 5.391 1.00 83.56 218 LEU A N 1
ATOM 1737 C CA . LEU A 1 218 ? -24.158 5.759 5.965 1.00 83.56 218 LEU A CA 1
ATOM 1738 C 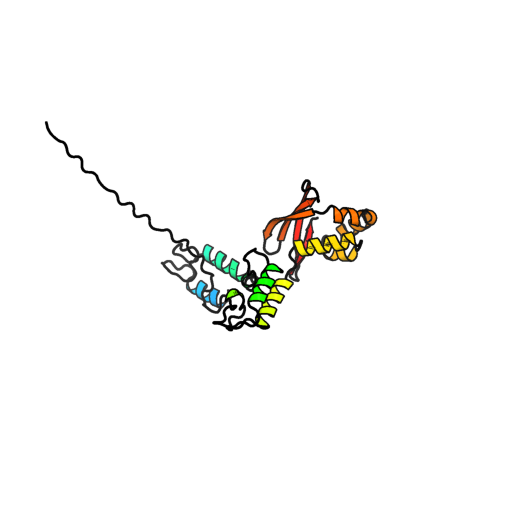C . LEU A 1 218 ? -22.706 5.702 5.550 1.00 83.56 218 LEU A C 1
ATOM 1740 O O . LEU A 1 218 ? -22.102 4.640 5.669 1.00 83.56 218 LEU A O 1
ATOM 1744 N N . PHE A 1 219 ? -22.195 6.845 5.112 1.00 87.50 219 PHE A N 1
ATOM 1745 C CA . PHE A 1 219 ? -20.870 6.992 4.546 1.00 87.50 219 PHE A CA 1
ATOM 1746 C C . PHE A 1 219 ? -20.089 8.026 5.347 1.00 87.50 219 PHE A C 1
ATOM 1748 O O . PHE A 1 219 ? -20.514 9.178 5.465 1.00 87.50 219 PHE A O 1
ATOM 1755 N N . PHE A 1 220 ? -18.971 7.600 5.925 1.00 93.56 220 PHE A N 1
ATOM 1756 C CA . PHE A 1 220 ? -18.058 8.468 6.663 1.00 93.56 220 PHE A CA 1
ATOM 1757 C C . PHE A 1 220 ? -16.665 8.376 6.044 1.00 93.56 220 PHE A C 1
ATOM 1759 O O . PHE A 1 220 ? -16.208 7.266 5.764 1.00 93.56 220 PHE A O 1
ATOM 1766 N N . PRO A 1 221 ? -15.973 9.501 5.814 1.00 96.19 221 PRO A N 1
ATOM 1767 C CA . PRO A 1 221 ? -14.610 9.449 5.321 1.00 96.19 221 PRO A CA 1
ATOM 1768 C C . PRO A 1 221 ? -13.687 8.907 6.415 1.00 96.19 221 PRO A C 1
ATOM 1770 O O . PRO A 1 221 ? -13.673 9.422 7.530 1.00 96.19 221 PRO A O 1
ATOM 1773 N N . VAL A 1 222 ? -12.879 7.907 6.077 1.00 97.31 222 VAL A N 1
ATOM 1774 C CA . VAL A 1 222 ? -11.781 7.423 6.917 1.00 97.31 222 VAL A CA 1
ATOM 1775 C C . VAL A 1 222 ? -10.482 7.743 6.202 1.00 97.31 222 VAL A C 1
ATOM 1777 O O . VAL A 1 222 ? -10.248 7.294 5.077 1.00 97.31 222 VAL A O 1
ATOM 1780 N N . VAL A 1 223 ? -9.644 8.549 6.844 1.00 97.25 223 VAL A N 1
ATOM 1781 C CA . VAL A 1 223 ? -8.368 8.990 6.275 1.00 97.25 223 VAL A CA 1
ATOM 1782 C C . VAL A 1 223 ? -7.251 8.244 6.972 1.00 97.25 223 VAL A C 1
ATOM 1784 O O . VAL A 1 223 ? -7.143 8.266 8.197 1.00 97.25 223 VAL A O 1
ATOM 1787 N N . PHE A 1 224 ? -6.392 7.627 6.177 1.00 97.00 224 PHE A N 1
ATOM 1788 C CA . PHE A 1 224 ? -5.165 7.000 6.621 1.00 97.00 224 PHE A CA 1
ATOM 1789 C C . PHE A 1 224 ? -3.976 7.830 6.167 1.00 97.00 224 PHE A C 1
ATOM 1791 O O . PHE A 1 224 ? -3.976 8.362 5.058 1.00 97.00 224 PHE A O 1
ATOM 1798 N N . THR A 1 225 ? -2.961 7.896 7.017 1.00 95.25 225 THR A N 1
ATOM 1799 C CA . THR A 1 225 ? -1.657 8.475 6.711 1.00 95.25 225 THR A CA 1
ATOM 1800 C C . THR A 1 225 ? -0.554 7.465 6.999 1.00 95.25 225 THR A C 1
ATOM 1802 O O . THR A 1 225 ? -0.744 6.565 7.819 1.00 95.25 225 THR A O 1
ATOM 1805 N N . MET A 1 226 ? 0.579 7.576 6.323 1.00 90.12 226 MET A N 1
ATOM 1806 C CA . MET A 1 226 ? 1.759 6.765 6.590 1.00 90.12 226 MET A CA 1
ATOM 1807 C C . MET A 1 226 ? 2.671 7.481 7.595 1.00 90.12 226 MET A C 1
ATOM 1809 O O . MET A 1 226 ? 2.934 8.671 7.451 1.00 90.12 226 MET A O 1
ATOM 1813 N N . ASP A 1 227 ? 3.130 6.775 8.629 1.00 90.12 227 ASP A N 1
ATOM 1814 C CA . ASP A 1 227 ? 4.103 7.315 9.585 1.00 90.12 227 ASP A CA 1
ATOM 1815 C C . ASP A 1 227 ? 5.555 7.202 9.078 1.00 90.12 227 ASP A C 1
ATOM 1817 O O . ASP A 1 227 ? 5.831 6.621 8.026 1.00 90.12 227 ASP A O 1
ATOM 1821 N N . ASP A 1 228 ? 6.499 7.749 9.849 1.00 85.81 228 ASP A N 1
ATOM 1822 C CA . ASP A 1 228 ? 7.933 7.746 9.520 1.00 85.81 228 ASP A CA 1
ATOM 1823 C C . ASP A 1 228 ? 8.533 6.325 9.423 1.00 85.81 228 ASP A C 1
ATOM 1825 O O . ASP A 1 228 ? 9.603 6.134 8.845 1.00 85.81 228 ASP A O 1
ATOM 1829 N N . GLU A 1 229 ? 7.848 5.310 9.964 1.00 80.56 229 GLU A N 1
ATOM 1830 C CA . GLU A 1 229 ? 8.218 3.893 9.865 1.00 80.56 229 GLU A CA 1
ATOM 1831 C C . GLU A 1 229 ? 7.533 3.189 8.682 1.00 80.56 229 GLU A C 1
ATOM 1833 O O . GLU A 1 229 ? 7.576 1.961 8.577 1.00 80.56 229 GLU A O 1
ATOM 1838 N N . SER A 1 230 ? 6.904 3.950 7.782 1.00 79.94 230 SER A N 1
ATOM 1839 C CA . SER A 1 230 ? 6.127 3.445 6.647 1.00 79.94 230 SER A CA 1
ATOM 1840 C C . SER A 1 230 ? 4.909 2.599 7.042 1.00 79.94 230 SER A C 1
ATOM 1842 O O . SER A 1 230 ? 4.460 1.746 6.274 1.00 79.94 230 SER A O 1
ATOM 1844 N N . LYS A 1 231 ? 4.340 2.816 8.235 1.00 85.44 231 LYS A N 1
ATOM 1845 C CA . LYS A 1 231 ? 3.127 2.123 8.693 1.00 85.44 231 LYS A CA 1
ATOM 1846 C C . LYS A 1 231 ? 1.904 3.008 8.505 1.00 85.44 231 LYS A C 1
ATOM 1848 O O . LYS A 1 231 ? 1.903 4.183 8.854 1.00 85.44 231 LYS A O 1
ATOM 1853 N N . TRP A 1 232 ? 0.825 2.422 7.997 1.00 92.44 232 TRP A N 1
ATOM 1854 C CA . TRP A 1 232 ? -0.460 3.107 7.889 1.00 92.44 232 TRP A CA 1
ATOM 1855 C C . TRP A 1 232 ? -1.085 3.344 9.271 1.00 92.44 232 TRP A C 1
ATOM 1857 O O . TRP A 1 232 ? -1.105 2.453 10.125 1.00 92.44 232 TRP A O 1
ATOM 1867 N N . LYS A 1 233 ? -1.631 4.543 9.465 1.00 96.06 233 LYS A N 1
ATOM 1868 C CA . LYS A 1 233 ? -2.286 5.027 10.680 1.00 96.06 233 LYS A CA 1
ATOM 1869 C C . LYS A 1 233 ? -3.585 5.741 10.339 1.00 96.06 233 LYS A C 1
ATOM 1871 O O . LYS A 1 233 ? -3.659 6.428 9.328 1.00 96.06 233 LYS A O 1
ATOM 1876 N N . ILE A 1 234 ? -4.592 5.624 11.195 1.00 97.56 234 ILE A N 1
ATOM 1877 C CA . ILE A 1 234 ? -5.859 6.349 11.074 1.00 97.56 234 ILE A CA 1
ATOM 1878 C C . ILE A 1 234 ? -5.630 7.798 11.520 1.00 97.56 234 ILE A C 1
ATOM 1880 O O . ILE A 1 234 ? -5.238 8.052 12.658 1.00 97.56 234 ILE A O 1
ATOM 1884 N N . ALA A 1 235 ? -5.847 8.746 10.614 1.00 97.25 235 ALA A N 1
ATOM 1885 C CA . ALA A 1 235 ? -5.761 10.181 10.877 1.00 97.25 235 ALA A CA 1
ATOM 1886 C C . ALA A 1 235 ? -7.142 10.817 11.101 1.00 97.25 235 ALA A C 1
ATOM 1888 O O . ALA A 1 235 ? -7.236 11.817 11.806 1.00 97.25 235 ALA A O 1
ATOM 1889 N N . VAL A 1 236 ? -8.198 10.247 10.505 1.00 96.62 236 VAL A N 1
ATOM 1890 C CA . VAL A 1 236 ? -9.593 10.697 10.654 1.00 96.62 236 VAL A CA 1
ATOM 1891 C C . VAL A 1 236 ? -10.518 9.479 10.682 1.00 96.62 236 VAL A C 1
ATOM 1893 O O . VAL A 1 236 ? -10.410 8.622 9.801 1.00 96.62 236 VAL A O 1
ATOM 1896 N N . PHE A 1 237 ? -11.407 9.429 11.679 1.00 91.56 237 PHE A N 1
ATOM 1897 C CA . PHE A 1 237 ? -12.464 8.431 11.892 1.00 91.56 237 PHE A CA 1
ATOM 1898 C C . PHE A 1 237 ? -13.712 9.060 12.534 1.00 91.56 237 PHE A C 1
ATOM 1900 O O . PHE A 1 237 ? -13.554 9.795 13.537 1.00 91.56 237 PHE A O 1
#

pLDDT: mean 86.48, std 16.38, range [33.12, 98.38]